Protein AF-A0A9E1H9W0-F1 (afdb_monomer_lite)

pLDDT: mean 96.32, std 2.81, range [78.5, 98.94]

Foldseek 3Di:
DDKFWDDDVQKIKIWDWDPAAAAPDKTKIFIDMDPADLQKWKFFPFKAAPVRHGFWDLPDDCRGPIDNDRIDIDHAFAFHKMDTKMKMWHPVDPPIDIDMCDRRRDIDGHDHPVRYHLLVLLVVLLVVQVVPDDFLLSQLLSQLVQQLVQAAEDPSQTGQDCCRRSTVRYHHLNNSANVSCSNSVVVPWDWWWKDFPNHIFIWTQGPNATFTARSNQLSVVDDDPVDNSVQLRPGHFPVLCCVLTHPMDIPVPHGGDDRCSRPCNVVVVLCVPQVVCVVVVLVCVVVVHQKDKDAADDPDDPSSCSSSVQVSQVVVQPDDNPPWRWHWGDDPRMTIIGTD

Sequence (340 aa):
QTTFSKTSGNVTFKVQYPENITCGMPTTFKLSSEGTTDKVQYALYSLTTEDGTIVYDTSYGSNGKFFSKDSFDFTFYASGTYYIRFAIMDTGVSPYVWFNTGLYGIKLVIDDKGYPTVENVVADLKAQCGKTCTTDFEKAVWFNDWLVENCRYDSSYSYCAPEGALARGSGTCEAYHRAYVMLLNSVGIATDRISGDGHVWTGVQLDGNWYHIDTTWDDAGYEDNSVDLQHLYFGLNDELMNQIHSSVTSSNGISAHSLEDNYFIKTGKIKKWSDQYVSTIREHLNNGENTFDITINDSMIDSYKQIIYYLVAYQLSNTDWGGEKLTVTYSENILHCVVE

Secondary structure (DSSP, 8-state):
-EEEEEEETTEEEEEEE-SS--TTSEEEEEEEEES--S-EEEEEEEEEETT--EEE-TTSTTTT--B--SEEEEE--S-EEEEEEEEEEE-SSSSPEEEE--TTSEEEEE--TTS--HHHHHHHHHHHHTTT--SHHHHHHHHHHHHHHH-EE-TTS-B-SHHIIIIISEE-HHHHHHHHHHHHHHTT--EEEEEETTEEEEEEEETTEEEEE-HHHH--SS--SSS-GGGTTEEE-HHHHHHHSSS-EESS-------TT-HHHHTSTTHHHHGGGHHHHHHHHHTT-SEEEEE----S-HHHHHHHHHHHHHHHHTS--SS--EEEEEETTEEEEEE-

Structure (mmCIF, N/CA/C/O backbone):
data_AF-A0A9E1H9W0-F1
#
_entry.id   AF-A0A9E1H9W0-F1
#
loop_
_atom_site.group_PDB
_atom_site.id
_atom_site.type_symbol
_atom_site.label_atom_id
_atom_site.label_alt_id
_atom_site.label_comp_id
_atom_site.label_asym_id
_atom_site.label_entity_id
_atom_site.label_seq_id
_atom_site.pdbx_PDB_ins_code
_atom_site.Cartn_x
_atom_site.Cartn_y
_atom_site.Cartn_z
_atom_site.occupancy
_atom_site.B_iso_or_equiv
_atom_site.auth_seq_id
_atom_site.auth_comp_id
_atom_site.auth_asym_id
_atom_site.auth_at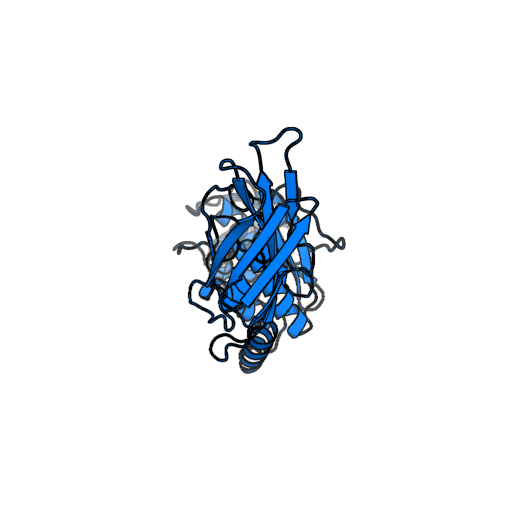om_id
_atom_site.pdbx_PDB_model_num
ATOM 1 N N . GLN A 1 1 ? 18.552 -11.769 -30.346 1.00 78.50 1 GLN A N 1
ATOM 2 C CA . GLN A 1 1 ? 18.957 -10.505 -29.677 1.00 78.50 1 GLN A CA 1
ATOM 3 C C . GLN A 1 1 ? 18.305 -9.376 -30.440 1.00 78.50 1 GLN A C 1
ATOM 5 O O . GLN A 1 1 ? 18.398 -9.364 -31.662 1.00 78.50 1 GLN A O 1
ATOM 10 N N . THR A 1 2 ? 17.673 -8.449 -29.734 1.00 87.31 2 THR A N 1
ATOM 11 C CA . THR A 1 2 ? 16.970 -7.307 -30.321 1.00 87.31 2 THR A CA 1
ATOM 12 C C . THR A 1 2 ? 17.841 -6.064 -30.203 1.00 87.31 2 THR A C 1
ATOM 14 O O . THR A 1 2 ? 18.576 -5.901 -29.230 1.00 87.31 2 THR A O 1
ATOM 17 N N . THR A 1 3 ? 17.806 -5.191 -31.211 1.00 91.44 3 THR A N 1
ATOM 18 C CA . THR A 1 3 ? 18.529 -3.912 -31.194 1.00 91.44 3 THR A CA 1
ATOM 19 C C . THR A 1 3 ? 17.568 -2.781 -31.513 1.00 91.44 3 THR A C 1
ATOM 21 O O . THR A 1 3 ? 17.011 -2.721 -32.605 1.00 91.44 3 THR A O 1
ATOM 24 N N . PHE A 1 4 ? 17.412 -1.861 -30.568 1.00 96.62 4 PHE A N 1
ATOM 25 C CA . PHE A 1 4 ? 16.836 -0.550 -30.824 1.00 96.62 4 PHE A CA 1
ATOM 26 C C . PHE A 1 4 ? 17.931 0.402 -31.308 1.00 96.62 4 PHE A C 1
ATOM 28 O O . PHE A 1 4 ? 19.052 0.362 -30.796 1.00 96.62 4 PHE A O 1
ATOM 35 N N . SER A 1 5 ? 17.610 1.288 -32.251 1.00 96.62 5 SER A N 1
ATOM 36 C CA . SER A 1 5 ? 18.512 2.358 -32.669 1.00 96.62 5 SER A CA 1
ATOM 37 C C . SER A 1 5 ? 17.753 3.649 -32.945 1.00 96.62 5 SER A C 1
ATOM 39 O O . SER A 1 5 ? 16.661 3.630 -33.511 1.00 96.62 5 SER A O 1
ATOM 41 N N . LYS A 1 6 ? 18.345 4.777 -32.549 1.00 96.56 6 LYS A N 1
ATOM 42 C CA . LYS A 1 6 ? 17.839 6.116 -32.846 1.00 96.56 6 LYS A CA 1
ATOM 43 C C . LYS A 1 6 ? 18.988 7.061 -33.153 1.00 96.56 6 LYS A C 1
ATOM 45 O O . LYS A 1 6 ? 19.957 7.122 -32.399 1.00 96.56 6 LYS A O 1
ATOM 50 N N . THR A 1 7 ? 18.830 7.838 -34.215 1.00 96.06 7 THR A N 1
ATOM 51 C CA . THR A 1 7 ? 19.809 8.836 -34.650 1.00 96.06 7 THR A CA 1
ATOM 52 C C . THR A 1 7 ? 19.270 10.244 -34.420 1.00 96.06 7 THR A C 1
ATOM 54 O O . THR A 1 7 ? 18.106 10.524 -34.709 1.00 96.06 7 THR A O 1
ATOM 57 N N . SER A 1 8 ? 20.115 11.128 -33.893 1.00 94.50 8 SER A N 1
ATOM 58 C CA . SER A 1 8 ? 19.861 12.564 -33.759 1.00 94.50 8 SER A CA 1
ATOM 59 C C . SER A 1 8 ? 21.106 13.324 -34.212 1.00 94.50 8 SER A C 1
ATOM 61 O O . SER A 1 8 ? 22.176 13.198 -33.611 1.00 94.50 8 SER A O 1
ATOM 63 N N . GLY A 1 9 ? 20.993 14.078 -35.308 1.00 92.44 9 GLY A N 1
ATOM 64 C CA . GLY A 1 9 ? 22.162 14.652 -35.977 1.00 92.44 9 GLY A CA 1
ATOM 65 C C . GLY A 1 9 ? 23.139 13.556 -36.416 1.00 92.44 9 GLY A C 1
ATOM 66 O O . GLY A 1 9 ? 22.740 12.608 -37.087 1.00 92.44 9 GLY A O 1
ATOM 67 N N . ASN A 1 10 ? 24.403 13.672 -36.001 1.00 93.25 10 ASN A N 1
ATOM 68 C CA . ASN A 1 10 ? 25.458 12.701 -36.321 1.00 93.25 10 ASN A CA 1
ATOM 69 C C . ASN A 1 10 ? 25.606 11.587 -35.271 1.00 93.25 10 ASN A C 1
ATOM 71 O O . ASN A 1 10 ? 26.435 10.697 -35.451 1.00 93.25 10 ASN A O 1
ATOM 75 N N . VAL A 1 11 ? 24.836 11.636 -34.178 1.00 96.69 11 VAL A N 1
ATOM 76 C CA . VAL A 1 11 ? 24.918 10.656 -33.092 1.00 96.69 11 VAL A CA 1
ATOM 77 C C . VAL A 1 11 ? 23.858 9.583 -33.279 1.00 96.69 11 VAL A C 1
ATOM 79 O O . VAL A 1 11 ? 22.669 9.887 -33.378 1.00 96.69 11 VAL A O 1
ATOM 82 N N . THR A 1 12 ? 24.277 8.321 -33.264 1.00 97.75 12 THR A N 1
ATOM 83 C CA . THR A 1 12 ? 23.378 7.162 -33.250 1.00 97.75 12 THR A CA 1
ATOM 84 C C . THR A 1 12 ? 23.497 6.445 -31.915 1.00 97.75 12 THR A C 1
ATOM 86 O O . THR A 1 12 ? 24.575 5.983 -31.564 1.00 97.75 12 THR A O 1
ATOM 89 N N . PHE A 1 13 ? 22.392 6.331 -31.181 1.00 97.75 13 PHE A N 1
ATOM 90 C CA . PHE A 1 13 ? 22.302 5.588 -29.925 1.00 97.75 13 PHE A CA 1
ATOM 91 C C . PHE A 1 13 ? 21.662 4.223 -30.170 1.00 97.75 13 PHE A C 1
ATOM 93 O O . PHE A 1 13 ? 20.657 4.125 -30.882 1.00 97.75 13 PHE A O 1
ATOM 100 N N . LYS A 1 14 ? 22.248 3.170 -29.599 1.00 98.00 14 LYS A N 1
ATOM 101 C CA . LYS A 1 14 ? 21.810 1.782 -29.729 1.00 98.00 14 LYS A CA 1
ATOM 102 C C . LYS A 1 14 ? 21.612 1.164 -28.349 1.00 98.00 14 LYS A C 1
ATOM 104 O O . LYS A 1 14 ? 22.420 1.360 -27.445 1.00 98.00 14 LYS A O 1
ATOM 109 N N . VAL A 1 15 ? 20.537 0.392 -28.219 1.00 98.31 15 VAL A N 1
ATOM 110 C CA . VAL A 1 15 ? 20.253 -0.420 -27.032 1.00 98.31 15 VAL A CA 1
ATOM 111 C C . VAL A 1 15 ? 20.027 -1.854 -27.489 1.00 98.31 15 VAL A C 1
ATOM 113 O O . VAL A 1 15 ? 19.099 -2.118 -28.256 1.00 98.31 15 VAL A O 1
ATOM 116 N N . GLN A 1 16 ? 20.884 -2.770 -27.048 1.00 98.12 16 GLN A N 1
ATOM 117 C CA . GLN A 1 16 ? 20.786 -4.198 -27.345 1.00 98.12 16 GLN A CA 1
ATOM 118 C C . GLN A 1 16 ? 20.292 -4.959 -26.121 1.00 98.12 16 GLN A C 1
ATOM 120 O O . GLN A 1 16 ? 20.769 -4.726 -25.013 1.00 98.12 16 GLN A O 1
ATOM 125 N N . TYR A 1 17 ? 19.361 -5.884 -26.322 1.00 97.44 17 TYR A N 1
ATOM 126 C CA . TYR A 1 17 ? 18.764 -6.678 -25.249 1.00 97.44 17 TYR A CA 1
ATOM 127 C C . TYR A 1 17 ? 18.346 -8.072 -25.756 1.00 97.44 17 TYR A C 1
ATOM 129 O O . TYR A 1 17 ? 18.280 -8.303 -26.974 1.00 97.44 17 TYR A O 1
ATOM 137 N N . PRO A 1 18 ? 18.130 -9.051 -24.859 1.00 95.00 18 PRO A N 1
ATOM 138 C CA . PRO A 1 18 ? 17.597 -10.361 -25.225 1.00 95.00 18 PRO A CA 1
ATOM 139 C C . PRO A 1 18 ? 16.254 -10.246 -25.952 1.00 95.00 18 PRO A C 1
ATOM 141 O O . PRO A 1 18 ? 15.467 -9.349 -25.682 1.00 95.00 18 PRO A O 1
ATOM 144 N N . GLU A 1 19 ? 16.003 -11.154 -26.893 1.00 90.81 19 GLU A N 1
ATOM 145 C CA . GLU A 1 19 ? 14.718 -11.199 -27.608 1.00 90.81 19 GLU A CA 1
ATOM 146 C C . GLU A 1 19 ? 13.599 -11.733 -26.711 1.00 90.81 19 GLU A C 1
ATOM 148 O O . GLU A 1 19 ? 12.507 -11.180 -26.698 1.00 90.81 19 GLU A O 1
ATOM 153 N N . ASN A 1 20 ? 13.923 -12.747 -25.905 1.00 92.19 20 ASN A N 1
ATOM 154 C CA . ASN A 1 20 ? 13.055 -13.282 -24.869 1.00 92.19 20 ASN A CA 1
ATOM 155 C C . ASN A 1 20 ? 13.610 -12.849 -23.513 1.00 92.19 20 ASN A C 1
ATOM 157 O O . ASN A 1 20 ? 14.768 -13.142 -23.200 1.00 92.19 20 ASN A O 1
ATOM 161 N N . ILE A 1 21 ? 12.795 -12.144 -22.736 1.00 95.94 21 ILE A N 1
ATOM 162 C CA . ILE A 1 21 ? 13.093 -11.781 -21.352 1.00 95.94 21 ILE A CA 1
ATOM 163 C C . ILE A 1 21 ? 12.463 -12.841 -20.450 1.00 95.94 21 ILE A C 1
ATOM 165 O O . ILE A 1 21 ? 11.298 -13.183 -20.631 1.00 95.94 21 ILE A O 1
ATOM 169 N N . THR A 1 22 ? 13.239 -13.355 -19.500 1.00 95.75 22 THR A N 1
ATOM 170 C CA . THR A 1 22 ? 12.776 -14.313 -18.490 1.00 95.75 22 THR A CA 1
ATOM 171 C C . THR A 1 22 ? 12.611 -13.579 -17.170 1.00 95.75 22 THR A C 1
ATOM 173 O O . THR A 1 22 ? 13.548 -12.923 -16.704 1.00 95.75 22 THR A O 1
ATOM 176 N N . CYS A 1 23 ? 11.426 -13.669 -16.578 1.00 97.88 23 CYS A N 1
ATOM 177 C CA . CYS A 1 23 ? 11.150 -13.054 -15.289 1.00 97.88 23 CYS A CA 1
ATOM 178 C C . CYS A 1 23 ? 11.935 -13.756 -14.166 1.00 97.88 23 CYS A C 1
ATOM 180 O O . CYS A 1 23 ? 12.364 -14.902 -14.295 1.00 97.88 23 CYS A O 1
ATOM 182 N N . GLY A 1 24 ? 12.215 -13.034 -13.080 1.00 96.88 24 GLY A N 1
ATOM 183 C CA . GLY A 1 24 ? 13.062 -13.519 -11.982 1.00 96.88 24 GLY A CA 1
ATOM 184 C C . GLY A 1 24 ? 14.561 -13.606 -12.308 1.00 96.88 24 GLY A C 1
ATOM 185 O O . GLY A 1 24 ? 15.361 -13.907 -11.423 1.00 96.88 24 GLY A O 1
ATOM 186 N N . MET A 1 25 ? 14.974 -13.297 -13.544 1.00 96.44 25 MET A N 1
ATOM 187 C CA . MET A 1 25 ? 16.377 -13.240 -13.959 1.00 96.44 25 MET A CA 1
ATOM 188 C C . MET A 1 25 ? 16.792 -11.835 -14.432 1.00 96.44 25 MET A C 1
ATOM 190 O O . MET A 1 25 ? 16.009 -11.152 -15.100 1.00 96.44 25 MET A O 1
ATOM 194 N N . PRO A 1 26 ? 18.035 -11.393 -14.148 1.00 97.31 26 PRO A N 1
ATOM 195 C CA . PRO A 1 26 ? 18.532 -10.119 -14.655 1.00 97.31 26 PRO A CA 1
ATOM 196 C C . PRO A 1 26 ? 18.530 -10.059 -16.186 1.00 97.31 26 PRO A C 1
ATOM 198 O O . PRO A 1 26 ? 19.089 -10.923 -16.864 1.00 97.31 26 PRO A O 1
ATOM 201 N N . THR A 1 27 ? 17.950 -8.992 -16.728 1.00 97.81 27 THR A N 1
ATOM 202 C CA . THR A 1 27 ? 18.033 -8.619 -18.140 1.00 97.81 27 THR A CA 1
ATOM 203 C C . THR A 1 27 ? 19.047 -7.498 -18.306 1.00 97.81 27 THR A C 1
ATOM 205 O O . THR A 1 27 ? 18.835 -6.387 -17.822 1.00 97.81 27 THR A O 1
ATOM 208 N N . THR A 1 28 ? 20.134 -7.774 -19.024 1.00 97.88 28 THR A N 1
ATOM 209 C CA . THR A 1 28 ? 21.149 -6.769 -19.362 1.00 97.88 28 THR A CA 1
ATOM 210 C C . THR A 1 28 ? 20.787 -6.048 -20.658 1.00 97.88 28 THR A C 1
ATOM 212 O O . THR A 1 28 ? 20.731 -6.653 -21.732 1.00 97.88 28 THR A O 1
ATOM 215 N N . PHE A 1 29 ? 20.631 -4.731 -20.570 1.00 98.25 29 PHE A N 1
ATOM 216 C CA . PHE A 1 29 ? 20.538 -3.808 -21.694 1.00 98.25 29 PHE A CA 1
ATOM 217 C C . PHE A 1 29 ? 21.928 -3.245 -21.977 1.00 98.25 29 PHE A C 1
ATOM 219 O O . PHE A 1 29 ? 22.470 -2.515 -21.153 1.00 98.25 29 PHE A O 1
ATOM 226 N N . LYS A 1 30 ? 22.516 -3.571 -23.129 1.00 98.31 30 LYS A N 1
ATOM 227 C CA . LYS A 1 30 ? 23.799 -3.000 -23.563 1.00 98.31 30 LYS A CA 1
ATOM 228 C C . LYS A 1 30 ? 23.560 -1.693 -24.304 1.00 98.31 30 LYS A C 1
ATOM 230 O O . LYS A 1 30 ? 22.762 -1.650 -25.239 1.00 98.31 30 LYS A O 1
ATOM 235 N N . LEU A 1 31 ? 24.258 -0.651 -23.889 1.00 98.31 31 LEU A N 1
ATOM 236 C CA . LEU A 1 31 ? 24.124 0.723 -24.347 1.00 98.31 31 LEU A CA 1
ATOM 237 C C . LEU A 1 31 ? 25.373 1.087 -25.143 1.00 98.31 31 LEU A C 1
ATOM 239 O O . LEU A 1 31 ? 26.491 0.932 -24.660 1.00 98.31 31 LEU A O 1
ATOM 243 N N . SER A 1 32 ? 25.199 1.561 -26.370 1.00 97.44 32 SER A N 1
ATOM 244 C CA . SER A 1 32 ? 26.327 1.979 -27.199 1.00 97.44 32 SER A CA 1
ATOM 245 C C . SER A 1 32 ? 25.957 3.128 -28.116 1.00 97.44 32 SER A C 1
ATOM 247 O O . SER A 1 32 ? 24.787 3.342 -28.440 1.00 97.44 32 SER A O 1
ATOM 249 N N . SER A 1 33 ? 26.963 3.879 -28.549 1.00 96.81 33 SER A N 1
ATOM 250 C CA . SER A 1 33 ? 26.777 5.019 -29.433 1.00 96.81 33 SER A CA 1
ATOM 251 C C . SER A 1 33 ? 27.827 5.097 -30.528 1.00 96.81 33 SER A C 1
ATOM 253 O O . SER A 1 33 ? 28.960 4.648 -30.380 1.00 96.81 33 SER A O 1
ATOM 255 N N . GLU A 1 34 ? 27.425 5.692 -31.645 1.00 97.50 34 GLU A N 1
ATOM 256 C CA . GLU A 1 34 ? 28.281 6.049 -32.771 1.00 97.50 34 GLU A CA 1
ATOM 257 C C . GLU A 1 34 ? 28.209 7.562 -32.976 1.00 97.50 34 GLU A C 1
ATOM 259 O O . GLU A 1 34 ? 27.155 8.169 -32.774 1.00 97.50 34 GLU A O 1
ATOM 264 N N . GLY A 1 35 ? 29.325 8.172 -33.380 1.00 95.88 35 GLY A N 1
ATOM 265 C CA . GLY A 1 35 ? 29.407 9.622 -33.579 1.00 95.88 35 GLY A CA 1
ATOM 266 C C . GLY A 1 35 ? 29.532 10.441 -32.288 1.00 95.88 35 GLY A C 1
ATOM 267 O O . GLY A 1 35 ? 29.342 11.653 -32.341 1.00 95.88 35 GLY A O 1
ATOM 268 N N . THR A 1 36 ? 29.851 9.804 -31.154 1.00 96.44 36 THR A N 1
ATOM 269 C CA . THR A 1 36 ? 30.115 10.455 -29.856 1.00 96.44 36 THR A CA 1
ATOM 270 C C . THR A 1 36 ? 31.602 10.476 -29.506 1.00 96.44 36 THR A C 1
ATOM 272 O O . THR A 1 36 ? 32.392 9.707 -30.056 1.00 96.44 36 THR A O 1
ATOM 275 N N . THR A 1 37 ? 31.977 11.325 -28.551 1.00 95.94 37 THR A N 1
ATOM 276 C CA . THR A 1 37 ? 33.290 11.300 -27.890 1.00 95.94 37 THR A CA 1
ATOM 277 C C . THR A 1 37 ? 33.397 10.167 -26.857 1.00 95.94 37 THR A C 1
ATOM 279 O O . THR A 1 37 ? 32.456 9.400 -26.645 1.00 95.94 37 THR A O 1
ATOM 282 N N . ASP A 1 38 ? 34.550 10.074 -26.190 1.00 93.62 38 ASP A N 1
ATOM 283 C CA . ASP A 1 38 ? 34.798 9.183 -25.052 1.00 93.62 38 ASP A CA 1
ATOM 284 C C . ASP A 1 38 ? 34.120 9.646 -23.747 1.00 93.62 38 ASP A C 1
ATOM 286 O O . ASP A 1 38 ? 34.082 8.898 -22.772 1.00 93.62 38 ASP A O 1
ATOM 290 N N . LYS A 1 39 ? 33.532 10.850 -23.723 1.00 95.62 39 LYS A N 1
ATOM 291 C CA . LYS A 1 39 ? 32.830 11.426 -22.562 1.00 95.62 39 LYS A CA 1
ATOM 292 C C . LYS A 1 39 ? 31.314 11.216 -22.610 1.00 95.62 39 LYS A C 1
ATOM 294 O O . LYS A 1 39 ? 30.541 12.093 -22.200 1.00 95.62 39 LYS A O 1
ATOM 299 N N . VAL A 1 40 ? 30.896 10.065 -23.132 1.00 97.12 40 VAL A N 1
ATOM 300 C CA . VAL A 1 40 ? 29.491 9.658 -23.201 1.00 97.12 40 VAL A CA 1
ATOM 301 C C . VAL A 1 40 ? 29.003 9.115 -21.857 1.00 97.12 40 VAL A C 1
ATOM 303 O O . VAL A 1 40 ? 29.720 8.417 -21.138 1.00 97.12 40 VAL A O 1
ATOM 306 N N . GLN A 1 41 ? 27.763 9.443 -21.516 1.00 97.62 41 GLN A N 1
ATOM 307 C CA . GLN A 1 41 ? 27.054 8.926 -20.354 1.00 97.62 41 GLN A CA 1
ATOM 308 C C . GLN A 1 41 ? 25.636 8.514 -20.744 1.00 97.62 41 GLN A C 1
ATOM 310 O O . GLN A 1 41 ? 25.043 9.070 -21.673 1.00 97.62 41 GLN A O 1
ATOM 315 N N . TYR A 1 42 ? 25.073 7.575 -19.992 1.00 98.00 42 TYR A N 1
ATOM 316 C CA . TYR A 1 42 ? 23.729 7.051 -20.188 1.00 98.00 42 TYR A CA 1
ATOM 317 C C . TYR A 1 42 ? 22.891 7.193 -18.924 1.00 98.00 42 TYR A C 1
ATOM 319 O O . TYR A 1 42 ? 23.439 7.316 -17.838 1.00 98.00 42 TYR A O 1
ATOM 327 N N . ALA A 1 43 ? 21.570 7.141 -19.045 1.00 97.75 43 ALA A N 1
ATOM 328 C CA . ALA A 1 43 ? 20.659 7.079 -17.906 1.00 97.75 43 ALA A CA 1
ATOM 329 C C . ALA A 1 43 ? 19.462 6.179 -18.226 1.00 97.75 43 ALA A C 1
ATOM 331 O O . ALA A 1 43 ? 19.007 6.148 -19.377 1.00 97.75 43 ALA A O 1
ATOM 332 N N . LEU A 1 44 ? 18.913 5.505 -17.210 1.00 97.69 44 LEU A N 1
ATOM 333 C CA . LEU A 1 44 ? 17.531 5.036 -17.271 1.00 97.69 44 LEU A CA 1
ATOM 334 C C . LEU A 1 44 ? 16.641 6.278 -17.169 1.00 97.69 44 LEU A C 1
ATOM 336 O O . LEU A 1 44 ? 16.645 6.979 -16.164 1.00 97.69 44 LEU A O 1
ATOM 340 N N . TYR A 1 45 ? 15.917 6.575 -18.240 1.00 97.00 45 TYR A N 1
ATOM 341 C CA . TYR A 1 45 ? 15.072 7.759 -18.333 1.00 97.00 45 TYR A CA 1
ATOM 342 C C . TYR A 1 45 ? 13.664 7.511 -17.790 1.00 97.00 45 TYR A C 1
ATOM 344 O O . TYR A 1 45 ? 13.085 8.401 -17.180 1.00 97.00 45 TYR A O 1
ATOM 352 N N . SER A 1 46 ? 13.105 6.324 -18.033 1.00 97.06 46 SER A N 1
ATOM 353 C CA . SER A 1 46 ? 11.879 5.851 -17.384 1.00 97.06 46 SER A CA 1
ATOM 354 C C . SER A 1 46 ? 11.679 4.359 -17.640 1.00 97.06 46 SER A C 1
ATOM 356 O O . SER A 1 46 ? 12.132 3.837 -18.663 1.00 97.06 46 SER A O 1
ATOM 358 N N . LEU A 1 47 ? 10.921 3.699 -16.770 1.00 97.50 47 LEU A N 1
ATOM 359 C CA . LEU A 1 47 ? 10.392 2.358 -16.998 1.00 97.50 47 LEU A CA 1
ATOM 360 C C . LEU A 1 47 ? 8.923 2.322 -16.575 1.00 97.50 47 LEU A C 1
ATOM 362 O O . LEU A 1 47 ? 8.616 2.546 -15.403 1.00 97.50 47 LEU A O 1
ATOM 366 N N . THR A 1 48 ? 8.030 2.051 -17.524 1.00 97.38 48 THR A N 1
ATOM 367 C CA . THR A 1 48 ? 6.582 2.037 -17.283 1.00 97.38 48 THR A CA 1
ATOM 368 C C . THR A 1 48 ? 5.921 0.796 -17.864 1.00 97.38 48 THR A C 1
ATOM 370 O O . THR A 1 48 ? 6.455 0.167 -18.778 1.00 97.38 48 THR A O 1
ATOM 373 N N . THR A 1 49 ? 4.737 0.466 -17.369 1.00 96.00 49 THR A N 1
ATOM 374 C CA . THR A 1 49 ? 3.779 -0.437 -18.024 1.00 96.00 49 THR A CA 1
ATOM 375 C C . THR A 1 49 ? 3.071 0.266 -19.192 1.00 96.00 49 THR A C 1
ATOM 377 O O . THR A 1 49 ? 3.315 1.446 -19.474 1.00 96.00 49 THR A O 1
ATOM 380 N N . GLU A 1 50 ? 2.214 -0.464 -19.912 1.00 93.88 50 GLU A N 1
ATOM 381 C CA . GLU A 1 50 ? 1.474 0.042 -21.081 1.00 93.88 50 GLU A CA 1
ATOM 382 C C . GLU A 1 50 ? 0.483 1.170 -20.763 1.00 93.88 50 GLU A C 1
ATOM 384 O O . GLU A 1 50 ? 0.335 2.092 -21.562 1.00 93.88 50 GLU A O 1
ATOM 389 N N . ASP A 1 51 ? -0.125 1.149 -19.578 1.00 92.56 51 ASP A N 1
ATOM 390 C CA . ASP A 1 51 ? -1.001 2.207 -19.057 1.00 92.56 51 ASP A CA 1
ATOM 391 C C . ASP A 1 51 ? -0.232 3.437 -18.529 1.00 92.56 51 ASP A C 1
ATOM 393 O O . ASP A 1 51 ? -0.836 4.423 -18.110 1.00 92.56 51 ASP A O 1
ATOM 397 N N . GLY A 1 52 ? 1.105 3.401 -18.560 1.00 93.88 52 GLY A N 1
ATOM 398 C CA . GLY A 1 52 ? 1.967 4.474 -18.073 1.00 93.88 52 GLY A CA 1
ATOM 399 C C . GLY A 1 52 ? 2.282 4.414 -16.577 1.00 93.88 52 GLY A C 1
ATOM 400 O O . GLY A 1 52 ? 2.955 5.322 -16.086 1.00 93.88 52 GLY A O 1
ATOM 401 N N . THR A 1 53 ? 1.864 3.370 -15.852 1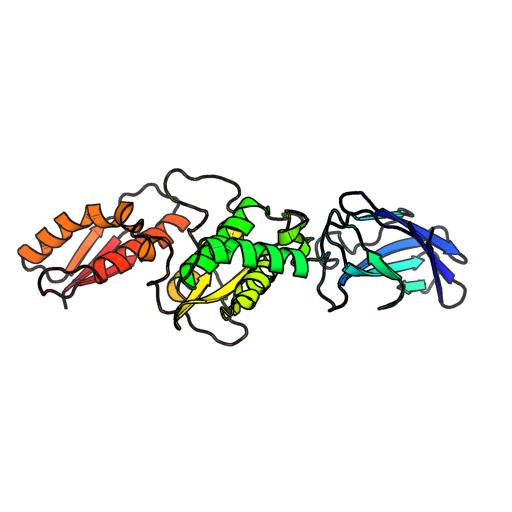.00 95.56 53 THR A N 1
ATOM 402 C CA . THR A 1 53 ? 2.251 3.198 -14.445 1.00 95.56 53 THR A CA 1
ATOM 403 C C . THR A 1 53 ? 3.773 3.039 -14.324 1.00 95.56 53 THR A C 1
ATOM 405 O O . THR A 1 53 ? 4.404 2.267 -15.047 1.00 95.56 53 THR A O 1
ATOM 408 N N . ILE A 1 54 ? 4.385 3.808 -13.419 1.00 96.75 54 ILE A N 1
ATOM 409 C CA . ILE A 1 54 ? 5.835 3.808 -13.185 1.00 96.75 54 ILE A CA 1
ATOM 410 C C . ILE A 1 54 ? 6.222 2.527 -12.447 1.00 96.75 54 ILE A C 1
ATOM 412 O O . ILE A 1 54 ? 5.788 2.302 -11.322 1.00 96.75 54 ILE A O 1
ATOM 416 N N . VAL A 1 55 ? 7.070 1.709 -13.071 1.00 97.31 55 VAL A N 1
ATOM 417 C CA . VAL A 1 55 ? 7.602 0.471 -12.473 1.00 97.31 55 VAL A CA 1
ATOM 418 C C . VAL A 1 55 ? 8.810 0.765 -11.596 1.00 97.31 55 VAL A C 1
ATOM 420 O O . VAL A 1 55 ? 8.928 0.211 -10.507 1.00 97.31 55 VAL A O 1
ATOM 423 N N . TYR A 1 56 ? 9.690 1.649 -12.070 1.00 96.69 56 TYR A N 1
ATOM 424 C CA . TYR A 1 56 ? 10.911 2.056 -11.382 1.00 96.69 56 TYR A CA 1
ATOM 425 C C . TYR A 1 56 ? 11.012 3.582 -11.373 1.00 96.69 56 TYR A C 1
ATOM 427 O O . TYR A 1 56 ? 11.093 4.199 -12.441 1.00 96.69 56 TYR A O 1
ATOM 435 N N . ASP A 1 57 ? 10.984 4.193 -10.190 1.00 96.00 57 ASP A N 1
ATOM 436 C CA . ASP A 1 57 ? 11.011 5.644 -10.034 1.00 96.00 57 ASP A CA 1
ATOM 437 C C . ASP A 1 57 ? 12.417 6.200 -10.282 1.00 96.00 57 ASP A C 1
ATOM 439 O O . ASP A 1 57 ? 13.315 6.135 -9.443 1.00 96.00 57 ASP A O 1
ATOM 443 N N . THR A 1 58 ? 12.606 6.783 -11.463 1.00 95.69 58 THR A N 1
ATOM 444 C CA . THR A 1 58 ? 13.860 7.415 -11.882 1.00 95.69 58 THR A CA 1
ATOM 445 C C . THR A 1 58 ? 14.080 8.803 -11.280 1.00 95.69 58 THR A C 1
ATOM 447 O O . THR A 1 58 ? 15.170 9.355 -11.424 1.00 95.69 58 THR A O 1
ATOM 450 N N . SER A 1 59 ? 13.074 9.399 -10.634 1.00 93.44 59 SER A N 1
ATOM 451 C CA . SER A 1 59 ? 13.197 10.710 -9.988 1.00 93.44 59 SER A CA 1
ATOM 452 C C . SER A 1 59 ? 13.869 10.635 -8.615 1.00 93.44 59 SER A C 1
ATOM 454 O O . SER A 1 59 ? 14.449 11.625 -8.163 1.00 93.44 59 SER A O 1
ATOM 456 N N . TYR A 1 60 ? 13.852 9.459 -7.981 1.00 91.12 60 TYR A N 1
ATOM 457 C CA . TYR A 1 60 ? 14.383 9.267 -6.639 1.00 91.12 60 TYR A CA 1
ATOM 458 C C . TYR A 1 60 ? 15.878 8.906 -6.623 1.00 91.12 60 TYR A C 1
ATOM 460 O O . TYR A 1 60 ? 16.378 8.111 -7.423 1.00 91.12 60 TYR A O 1
ATOM 468 N N . GLY A 1 61 ? 16.616 9.478 -5.666 1.00 89.69 61 GLY A N 1
ATOM 469 C CA . GLY A 1 61 ? 17.987 9.076 -5.344 1.00 89.69 61 GLY A CA 1
ATOM 470 C C . GLY A 1 61 ? 18.948 9.071 -6.543 1.00 89.69 61 GLY A C 1
ATOM 471 O O . GLY A 1 61 ? 19.269 10.116 -7.115 1.00 89.69 61 GLY A O 1
ATOM 472 N N . SER A 1 62 ? 19.491 7.897 -6.879 1.00 91.75 62 SER A N 1
ATOM 473 C CA . SER A 1 62 ? 20.397 7.693 -8.022 1.00 91.75 62 SER A CA 1
ATOM 474 C C . SER A 1 62 ? 19.742 7.032 -9.235 1.00 91.75 62 SER A C 1
ATOM 476 O O . SER A 1 62 ? 20.430 6.802 -10.226 1.00 91.75 62 SER A O 1
ATOM 478 N N . ASN A 1 63 ? 18.442 6.749 -9.182 1.00 93.19 63 ASN A N 1
ATOM 479 C CA . ASN A 1 63 ? 17.757 5.867 -10.126 1.00 93.19 63 ASN A CA 1
ATOM 480 C C . ASN A 1 63 ? 17.769 6.373 -11.574 1.00 93.19 63 ASN A C 1
ATOM 482 O O . ASN A 1 63 ? 17.962 5.586 -12.497 1.00 93.19 63 ASN A O 1
ATOM 486 N N . GLY A 1 64 ? 17.609 7.683 -11.778 1.00 94.62 64 GLY A N 1
ATOM 487 C CA . GLY A 1 64 ? 17.697 8.329 -13.093 1.00 94.62 64 GLY A CA 1
ATOM 488 C C . GLY A 1 64 ? 19.001 9.088 -13.342 1.00 94.62 64 GLY A C 1
ATOM 489 O O . GLY A 1 64 ? 19.095 9.836 -14.317 1.00 94.62 64 GLY A O 1
ATOM 490 N N . LYS A 1 65 ? 20.006 8.963 -12.461 1.00 96.62 65 LYS A N 1
ATOM 491 C CA . LYS A 1 65 ? 21.285 9.661 -12.647 1.00 96.62 65 LYS A CA 1
ATOM 492 C C . LYS A 1 65 ? 22.059 9.065 -13.815 1.00 96.62 65 LYS A C 1
ATOM 494 O O . LYS A 1 65 ? 22.000 7.869 -14.091 1.00 96.62 65 LYS A O 1
ATOM 499 N N . PHE A 1 66 ? 22.839 9.919 -14.465 1.00 97.00 66 PHE A N 1
ATOM 500 C CA . PHE A 1 66 ? 23.741 9.485 -15.515 1.00 97.00 66 PHE A CA 1
ATOM 501 C C . PHE A 1 66 ? 24.876 8.621 -14.977 1.00 97.00 66 PHE A C 1
ATOM 503 O O . PHE A 1 66 ? 25.460 8.913 -13.934 1.00 97.00 66 PHE A O 1
ATOM 510 N N . PHE A 1 67 ? 25.226 7.599 -15.744 1.00 96.69 67 PHE A N 1
ATOM 511 C CA . PHE A 1 67 ? 26.301 6.661 -15.484 1.00 96.69 67 PHE A CA 1
ATOM 512 C C . PHE A 1 67 ? 27.135 6.428 -16.750 1.00 96.69 67 PHE A C 1
ATOM 514 O O . PHE A 1 67 ? 26.665 6.601 -17.872 1.00 96.69 67 PHE A O 1
ATOM 521 N N . SER A 1 68 ? 28.396 6.028 -16.573 1.00 94.88 68 SER A N 1
ATOM 522 C CA . SER A 1 68 ? 29.327 5.761 -17.686 1.00 94.88 68 SER A CA 1
ATOM 523 C C . SER A 1 68 ? 29.400 4.284 -18.088 1.00 94.88 68 SER A C 1
ATOM 525 O O . SER A 1 68 ? 30.043 3.958 -19.081 1.00 94.88 68 SER A O 1
ATOM 527 N N . LYS A 1 69 ? 28.769 3.381 -17.325 1.00 95.25 69 LYS A N 1
ATOM 528 C CA . LYS A 1 69 ? 28.689 1.953 -17.666 1.00 95.25 69 LYS A CA 1
ATOM 529 C C . LYS A 1 69 ? 27.895 1.788 -18.967 1.00 95.25 69 LYS A C 1
ATOM 531 O O . LYS A 1 69 ? 26.823 2.363 -19.119 1.00 95.25 69 LYS A O 1
ATOM 536 N N . ASP A 1 70 ? 28.392 0.963 -19.879 1.00 95.25 70 ASP A N 1
ATOM 537 C CA . ASP A 1 70 ? 27.768 0.643 -21.172 1.00 95.25 70 ASP A CA 1
ATOM 538 C C . ASP A 1 70 ? 26.627 -0.384 -21.055 1.00 95.25 70 ASP A C 1
ATOM 540 O O . ASP A 1 70 ? 26.256 -1.056 -22.018 1.00 95.25 70 ASP A O 1
ATOM 544 N N . SER A 1 71 ? 26.088 -0.567 -19.853 1.00 97.31 71 SER A N 1
ATOM 545 C CA . SER A 1 71 ? 25.051 -1.549 -19.589 1.00 97.31 71 SER A CA 1
ATOM 546 C C . SER A 1 71 ? 24.216 -1.193 -18.370 1.00 97.31 71 SER A C 1
ATOM 548 O O . SER A 1 71 ? 24.703 -0.604 -17.403 1.00 97.31 71 SER A O 1
ATOM 550 N N . PHE A 1 72 ? 22.951 -1.590 -18.427 1.00 97.56 72 PHE A N 1
ATOM 551 C CA . PHE A 1 72 ? 21.977 -1.463 -17.355 1.00 97.56 72 PHE A CA 1
ATOM 552 C C . PHE A 1 72 ? 21.294 -2.811 -17.140 1.00 97.56 72 PHE A C 1
ATOM 554 O O . PHE A 1 72 ? 20.885 -3.447 -18.109 1.00 97.56 72 PHE A O 1
ATOM 561 N N . ASP A 1 73 ? 21.176 -3.239 -15.888 1.00 97.31 73 ASP A N 1
ATOM 562 C CA . ASP A 1 73 ? 20.577 -4.521 -15.527 1.00 97.31 73 ASP A CA 1
ATOM 563 C C . ASP A 1 73 ? 19.234 -4.276 -14.833 1.00 97.31 73 ASP A C 1
ATOM 565 O O . ASP A 1 73 ? 19.141 -3.432 -13.943 1.00 97.31 73 ASP A O 1
ATOM 569 N N . PHE A 1 74 ? 18.197 -5.013 -15.232 1.00 97.50 74 PHE A N 1
ATOM 570 C CA . PHE A 1 74 ? 16.883 -4.968 -14.587 1.00 97.50 74 PHE A CA 1
ATOM 571 C C . PHE A 1 74 ? 16.235 -6.351 -14.563 1.00 97.50 74 PHE A C 1
ATOM 573 O O . PHE A 1 74 ? 16.296 -7.078 -15.552 1.00 97.50 74 PHE A O 1
ATOM 580 N N . THR A 1 75 ? 15.582 -6.700 -13.457 1.00 97.88 75 THR A N 1
ATOM 581 C CA . THR A 1 75 ? 14.823 -7.951 -13.320 1.00 97.88 75 THR A CA 1
ATOM 582 C C . THR A 1 75 ? 13.333 -7.641 -13.287 1.00 97.88 75 THR A C 1
ATOM 584 O O . THR A 1 75 ? 12.891 -6.850 -12.453 1.00 97.88 75 THR A O 1
ATOM 587 N N . PHE A 1 76 ? 12.567 -8.272 -14.174 1.00 98.00 76 PHE A N 1
ATOM 588 C CA . PHE A 1 76 ? 11.104 -8.200 -14.222 1.00 98.00 76 PHE A CA 1
ATOM 589 C C . PHE A 1 76 ? 10.501 -9.369 -13.431 1.00 98.00 76 PHE A C 1
ATOM 591 O O . PHE A 1 76 ? 11.047 -10.468 -13.504 1.00 98.00 76 PHE A O 1
ATOM 598 N N . TYR A 1 77 ? 9.384 -9.170 -12.725 1.00 97.56 77 TYR A N 1
ATOM 599 C CA . TYR A 1 77 ? 8.677 -10.239 -12.002 1.00 97.56 77 TYR A CA 1
ATOM 600 C C . TYR A 1 77 ? 7.229 -10.440 -12.461 1.00 97.56 77 TYR A C 1
ATOM 602 O O . TYR A 1 77 ? 6.515 -11.236 -11.866 1.00 97.56 77 TYR A O 1
ATOM 610 N N . ALA A 1 78 ? 6.788 -9.791 -13.537 1.00 97.75 78 ALA A N 1
ATOM 611 C CA . ALA A 1 78 ? 5.489 -10.072 -14.137 1.00 97.75 78 ALA A CA 1
ATOM 612 C C . ALA A 1 78 ? 5.569 -10.081 -15.665 1.00 97.75 78 ALA A C 1
ATOM 614 O O . ALA A 1 78 ? 6.344 -9.341 -16.278 1.00 97.75 78 ALA A O 1
ATOM 615 N N . SER A 1 79 ? 4.736 -10.920 -16.277 1.00 98.19 79 SER A N 1
ATOM 616 C CA . SER A 1 79 ? 4.444 -10.827 -17.704 1.00 98.19 79 SER A CA 1
ATOM 617 C C . SER A 1 79 ? 3.681 -9.541 -18.000 1.00 98.19 79 SER A C 1
ATOM 619 O O . SER A 1 79 ? 2.940 -9.023 -17.163 1.00 98.19 79 SER A O 1
ATOM 621 N N . GLY A 1 80 ? 3.818 -9.041 -19.222 1.00 97.44 80 GLY A N 1
ATOM 622 C CA . GLY A 1 80 ? 3.116 -7.848 -19.665 1.00 97.44 80 GLY A CA 1
ATOM 623 C C . GLY A 1 80 ? 3.891 -7.040 -20.691 1.00 97.44 80 GLY A C 1
ATOM 624 O O . GLY A 1 80 ? 4.936 -7.443 -21.209 1.00 97.44 80 GLY A O 1
ATOM 625 N N . THR A 1 81 ? 3.346 -5.865 -20.983 1.00 97.38 81 THR A N 1
ATOM 626 C CA . THR A 1 81 ? 3.961 -4.890 -21.876 1.00 97.38 81 THR A CA 1
ATOM 627 C C . THR A 1 81 ? 4.628 -3.789 -21.060 1.00 97.38 81 THR A C 1
ATOM 629 O O . THR A 1 81 ? 3.966 -3.093 -20.288 1.00 97.38 81 THR A O 1
ATOM 632 N N . TYR A 1 82 ? 5.920 -3.579 -21.304 1.00 97.56 82 TYR A N 1
ATOM 633 C CA . TYR A 1 82 ? 6.714 -2.524 -20.681 1.00 97.56 82 TYR A CA 1
ATOM 634 C C . TYR A 1 82 ? 7.311 -1.585 -21.724 1.00 97.56 82 TYR A C 1
ATOM 636 O O . TYR A 1 82 ? 7.673 -1.989 -22.832 1.00 97.56 82 TYR A O 1
ATOM 644 N N . TYR A 1 83 ? 7.486 -0.329 -21.334 1.00 97.44 83 TYR A N 1
ATOM 645 C CA . TYR A 1 83 ? 8.212 0.679 -22.086 1.00 97.44 83 TYR A CA 1
ATOM 646 C C . TYR A 1 83 ? 9.419 1.132 -21.276 1.00 97.44 83 TYR A C 1
ATOM 648 O O . TYR A 1 83 ? 9.289 1.805 -20.252 1.00 97.44 83 TYR A O 1
ATOM 656 N N . ILE A 1 84 ? 10.609 0.762 -21.747 1.00 97.69 84 ILE A N 1
ATOM 657 C CA . ILE A 1 84 ? 11.871 1.185 -21.143 1.00 97.69 84 ILE A CA 1
ATOM 658 C C . ILE A 1 84 ? 12.493 2.300 -21.976 1.00 97.69 84 ILE A C 1
ATOM 660 O O . ILE A 1 84 ? 12.573 2.238 -23.204 1.00 97.69 84 ILE A O 1
ATOM 664 N N . ARG A 1 85 ? 12.932 3.365 -21.316 1.00 97.19 85 ARG A N 1
ATOM 665 C CA . ARG A 1 85 ? 13.537 4.515 -21.980 1.00 97.19 85 ARG A CA 1
ATOM 666 C C . ARG A 1 85 ? 14.918 4.735 -21.424 1.00 97.19 85 ARG A C 1
ATOM 668 O O . ARG A 1 85 ? 15.091 4.867 -20.221 1.00 97.19 85 ARG A O 1
ATOM 675 N N . PHE A 1 86 ? 15.881 4.834 -22.327 1.00 98.12 86 PHE A N 1
ATOM 676 C CA . PHE A 1 86 ? 17.233 5.250 -22.000 1.00 98.12 86 PHE A CA 1
ATOM 677 C C . PHE A 1 86 ? 17.500 6.608 -22.605 1.00 98.12 86 PHE A C 1
ATOM 679 O O . PHE A 1 86 ? 16.852 7.031 -23.570 1.00 98.12 86 PHE A O 1
ATOM 686 N N . ALA A 1 87 ? 18.491 7.277 -22.056 1.00 97.44 87 ALA A N 1
ATOM 687 C CA . ALA A 1 87 ? 18.949 8.525 -22.600 1.00 97.44 87 ALA A CA 1
ATOM 688 C C . ALA A 1 87 ? 20.471 8.594 -22.611 1.00 97.44 87 ALA A C 1
ATOM 690 O O . ALA A 1 87 ? 21.130 7.877 -21.863 1.00 97.44 87 ALA A O 1
ATOM 691 N N . ILE A 1 88 ? 21.000 9.409 -23.517 1.00 97.94 88 ILE A N 1
ATOM 692 C CA . ILE A 1 88 ? 22.422 9.501 -23.837 1.00 97.94 88 ILE A CA 1
ATOM 693 C C . ILE A 1 88 ? 22.851 10.960 -23.835 1.00 97.94 88 ILE A C 1
ATOM 695 O O . ILE A 1 88 ? 22.205 11.781 -24.487 1.00 97.94 88 ILE A O 1
ATOM 699 N N . MET A 1 89 ? 23.943 11.272 -23.138 1.00 97.44 89 MET A N 1
ATOM 700 C CA . MET A 1 89 ? 24.587 12.585 -23.145 1.00 97.44 89 MET A CA 1
ATOM 701 C C . MET A 1 89 ? 26.047 12.452 -23.571 1.00 97.44 89 MET A C 1
ATOM 703 O O . MET A 1 89 ? 26.779 11.643 -23.012 1.00 97.44 89 MET A O 1
ATOM 707 N N . ASP A 1 90 ? 26.479 13.277 -24.521 1.00 96.81 90 ASP A N 1
ATOM 708 C CA . ASP A 1 90 ? 27.889 13.459 -24.864 1.00 96.81 90 ASP A CA 1
ATOM 709 C C . ASP A 1 90 ? 28.365 14.830 -24.375 1.00 96.81 90 ASP A C 1
ATOM 711 O O . ASP A 1 90 ? 27.942 15.875 -24.881 1.00 96.81 90 ASP A O 1
ATOM 715 N N . THR A 1 91 ? 29.245 14.810 -23.373 1.00 95.62 91 THR A N 1
ATOM 716 C CA . THR A 1 91 ? 29.791 16.016 -22.730 1.00 95.62 91 THR A CA 1
ATOM 717 C C . THR A 1 91 ? 31.133 16.464 -23.317 1.00 95.62 91 THR A C 1
ATOM 719 O O . THR A 1 91 ? 31.691 17.478 -22.893 1.00 95.62 91 THR A O 1
ATOM 722 N N . GLY A 1 92 ? 31.674 15.731 -24.298 1.00 95.00 92 GLY A N 1
ATOM 723 C CA . GLY A 1 92 ? 32.931 16.074 -24.967 1.00 95.00 92 GLY A CA 1
ATOM 724 C C . GLY A 1 92 ? 32.787 17.098 -26.092 1.00 95.00 92 GLY A C 1
ATOM 725 O O . GLY A 1 92 ? 33.796 17.570 -26.614 1.00 95.00 92 GLY A O 1
ATOM 726 N N . VAL A 1 93 ? 31.556 17.471 -26.441 1.00 93.12 93 VAL A N 1
ATOM 727 C CA . VAL A 1 93 ? 31.214 18.467 -27.468 1.00 93.12 93 VAL A CA 1
ATOM 728 C C . VAL A 1 93 ? 30.532 19.692 -26.853 1.00 93.12 93 VAL A C 1
ATOM 730 O O . VAL A 1 93 ? 30.003 19.619 -25.750 1.00 93.12 93 VAL A O 1
ATOM 733 N N . SER A 1 94 ? 30.549 20.839 -27.542 1.00 92.38 94 SER A N 1
ATOM 734 C CA . SER A 1 94 ? 29.869 22.066 -27.099 1.00 92.38 94 SER A CA 1
ATOM 735 C C . SER A 1 94 ? 29.033 22.660 -28.242 1.00 92.38 94 SER A C 1
ATOM 737 O O . SER A 1 94 ? 29.609 22.984 -29.284 1.00 92.38 94 SER A O 1
ATOM 739 N N . PRO A 1 95 ? 27.703 22.815 -28.085 1.00 91.38 95 PRO A N 1
ATOM 740 C CA . PRO A 1 95 ? 26.898 22.396 -26.930 1.00 91.38 95 PRO A CA 1
ATOM 741 C C . PRO A 1 95 ? 26.870 20.866 -26.759 1.00 91.38 95 PRO A C 1
ATOM 743 O O . PRO A 1 95 ? 27.131 20.132 -27.712 1.00 91.38 95 PRO A O 1
ATOM 746 N N . TYR A 1 96 ? 26.541 20.390 -25.551 1.00 93.38 96 TYR A N 1
ATOM 747 C CA . TYR A 1 96 ? 26.355 18.957 -25.295 1.00 93.38 96 TYR A CA 1
ATOM 748 C C . TYR A 1 96 ? 25.283 18.376 -26.216 1.00 93.38 96 TYR A C 1
ATOM 750 O O . TYR A 1 96 ? 24.256 19.012 -26.470 1.00 93.38 96 TYR A O 1
ATOM 758 N N . VAL A 1 97 ? 25.492 17.142 -26.674 1.00 94.31 97 VAL A N 1
ATOM 759 C CA . VAL A 1 97 ? 24.455 16.389 -27.388 1.00 94.31 97 VAL A CA 1
ATOM 760 C C . VAL A 1 97 ? 23.704 15.534 -26.380 1.00 94.31 97 VAL A C 1
ATOM 762 O O . VAL A 1 97 ? 24.316 14.772 -25.638 1.00 94.31 97 VAL A O 1
ATOM 765 N N . TRP A 1 98 ? 22.377 15.650 -26.357 1.00 95.88 98 TRP A N 1
ATOM 766 C CA . TRP A 1 98 ? 21.510 14.866 -25.480 1.00 95.88 98 TRP A CA 1
ATOM 767 C C . TRP A 1 98 ? 20.194 14.510 -26.168 1.00 95.88 98 TRP A C 1
ATOM 769 O O . TRP A 1 98 ? 19.540 15.370 -26.760 1.00 95.88 98 TRP A O 1
ATOM 779 N N . PHE A 1 99 ? 19.788 13.243 -26.067 1.00 96.94 99 PHE A N 1
ATOM 780 C CA . PHE A 1 99 ? 18.449 12.784 -26.440 1.00 96.94 99 PHE A CA 1
ATOM 781 C C . PHE A 1 99 ? 18.104 11.454 -25.752 1.00 96.94 99 PHE A C 1
ATOM 783 O O . PHE A 1 99 ? 18.957 10.798 -25.159 1.00 96.94 99 PHE A O 1
ATOM 790 N N . ASN A 1 100 ? 16.836 11.038 -25.835 1.00 96.81 100 ASN A N 1
ATOM 791 C CA . ASN A 1 100 ? 16.364 9.745 -25.328 1.00 96.81 100 ASN A CA 1
ATOM 792 C C . ASN A 1 100 ? 15.746 8.877 -26.430 1.00 96.81 100 ASN A C 1
ATOM 794 O O . ASN A 1 100 ? 15.427 9.360 -27.524 1.00 96.81 100 ASN A O 1
ATOM 798 N N . THR A 1 101 ? 15.539 7.596 -26.125 1.00 95.88 101 THR A N 1
ATOM 799 C CA . THR A 1 101 ? 14.977 6.591 -27.045 1.00 95.88 101 THR A CA 1
ATOM 800 C C . THR A 1 101 ? 13.562 6.935 -27.540 1.00 95.88 101 THR A C 1
ATOM 802 O O . THR A 1 101 ? 13.168 6.494 -28.614 1.00 95.88 101 THR A O 1
ATOM 805 N N . GLY A 1 102 ? 12.830 7.828 -26.864 1.00 92.81 102 GLY A N 1
ATOM 806 C CA . GLY A 1 102 ? 11.448 8.206 -27.187 1.00 92.81 102 GLY A CA 1
ATOM 807 C C . GLY A 1 102 ? 10.414 7.360 -26.439 1.00 92.81 102 GLY A C 1
ATOM 808 O O . GLY A 1 102 ? 10.737 6.280 -25.957 1.00 92.81 102 GLY A O 1
ATOM 809 N N . LEU A 1 103 ? 9.179 7.869 -26.326 1.00 83.12 103 LEU A N 1
ATOM 810 C CA . LEU A 1 103 ? 8.141 7.307 -25.447 1.00 83.12 103 LEU A CA 1
ATOM 811 C C . LEU A 1 103 ? 7.849 5.820 -25.716 1.00 83.12 103 LEU A C 1
ATOM 813 O O . LEU A 1 103 ? 7.802 5.031 -24.783 1.00 83.12 103 LEU A O 1
ATOM 817 N N . TYR A 1 104 ? 7.749 5.440 -26.991 1.00 84.12 104 TYR A N 1
ATOM 818 C CA . TYR A 1 104 ? 7.457 4.070 -27.432 1.00 84.12 104 TYR A CA 1
ATOM 819 C C . TYR A 1 104 ? 8.639 3.409 -28.152 1.00 84.12 104 TYR A C 1
ATOM 821 O O . TYR A 1 104 ? 8.451 2.490 -28.942 1.00 84.12 104 TYR A O 1
ATOM 82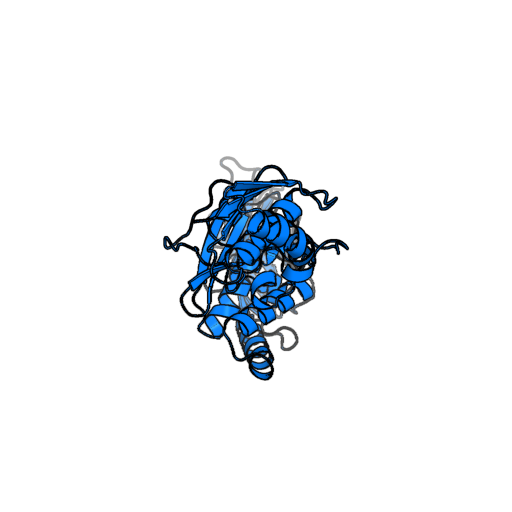9 N N . GLY A 1 105 ? 9.859 3.915 -27.928 1.00 83.50 105 GLY A N 1
ATOM 830 C CA . GLY A 1 105 ? 11.043 3.470 -28.665 1.00 83.50 105 GLY A CA 1
ATOM 831 C C . GLY A 1 105 ? 11.399 2.009 -28.388 1.00 83.50 105 GLY A C 1
ATOM 832 O O . GLY A 1 105 ? 11.633 1.247 -29.321 1.00 83.50 105 GLY A O 1
ATOM 833 N N . ILE A 1 106 ? 11.402 1.605 -27.115 1.00 96.25 106 ILE A N 1
ATOM 834 C CA . ILE A 1 106 ? 11.696 0.228 -26.706 1.00 96.25 106 ILE A CA 1
ATOM 835 C C . ILE A 1 106 ? 10.464 -0.336 -26.002 1.00 96.25 106 ILE A C 1
ATOM 837 O O . ILE A 1 106 ? 10.241 -0.078 -24.819 1.00 96.25 106 ILE A O 1
ATOM 841 N N . LYS A 1 107 ? 9.663 -1.087 -26.762 1.00 96.44 107 LYS A N 1
ATOM 842 C CA . LYS A 1 107 ? 8.545 -1.887 -26.258 1.00 96.44 107 LYS A CA 1
ATOM 843 C C . LYS A 1 107 ? 9.053 -3.290 -25.936 1.00 96.44 107 LYS A C 1
ATOM 845 O O . LYS A 1 107 ? 9.576 -3.964 -26.819 1.00 96.44 107 LYS A O 1
ATOM 850 N N . LEU A 1 108 ? 8.878 -3.721 -24.696 1.00 96.94 108 LEU A N 1
ATOM 851 C CA . LEU A 1 108 ? 9.161 -5.078 -24.244 1.00 96.94 108 LEU A CA 1
ATOM 852 C C . LEU A 1 108 ? 7.826 -5.795 -24.065 1.00 96.94 108 LEU A C 1
ATOM 854 O O . LEU A 1 108 ? 6.956 -5.291 -23.360 1.00 96.94 108 LEU A O 1
ATOM 858 N N . VAL A 1 109 ? 7.660 -6.943 -24.716 1.00 96.75 109 VAL A N 1
ATOM 859 C CA . VAL A 1 109 ? 6.502 -7.823 -24.521 1.00 96.75 109 VAL A CA 1
ATOM 860 C C . VAL A 1 109 ? 7.026 -9.087 -23.862 1.00 96.75 109 VAL A C 1
ATOM 862 O O . VAL A 1 109 ? 7.781 -9.833 -24.483 1.00 96.75 109 VAL A O 1
ATOM 865 N N . ILE A 1 110 ? 6.685 -9.272 -22.591 1.00 97.50 110 ILE A N 1
ATOM 866 C CA . ILE A 1 110 ? 7.133 -10.393 -21.769 1.00 97.50 110 ILE A CA 1
ATOM 867 C C . ILE A 1 110 ? 5.951 -11.346 -21.595 1.00 97.50 110 ILE A C 1
ATOM 869 O O . ILE A 1 110 ? 4.904 -10.940 -21.095 1.00 97.50 110 ILE A O 1
ATOM 873 N N . ASP A 1 111 ? 6.129 -12.595 -22.019 1.00 96.38 111 ASP A N 1
ATOM 874 C CA . ASP A 1 111 ? 5.180 -13.699 -21.832 1.00 96.38 111 ASP A CA 1
ATOM 875 C C . ASP A 1 111 ? 5.927 -14.869 -21.180 1.00 96.38 111 ASP A C 1
ATOM 877 O O . ASP A 1 111 ? 6.497 -15.735 -21.849 1.00 96.38 111 ASP A O 1
ATOM 881 N N . ASP A 1 112 ? 5.997 -14.830 -19.853 1.00 95.94 112 ASP A N 1
ATOM 882 C CA . ASP A 1 112 ? 6.633 -15.836 -19.014 1.00 95.94 112 ASP A CA 1
ATOM 883 C C . ASP A 1 112 ? 5.569 -16.548 -18.173 1.00 95.94 112 ASP A C 1
ATOM 885 O O . ASP A 1 112 ? 5.007 -16.003 -17.225 1.00 95.94 112 ASP A O 1
ATOM 889 N N . LYS A 1 113 ? 5.300 -17.815 -18.499 1.00 91.62 113 LYS A N 1
ATOM 890 C CA . LYS A 1 113 ? 4.266 -18.620 -17.828 1.00 91.62 113 LYS A CA 1
ATOM 891 C C . LYS A 1 113 ? 4.519 -18.831 -16.334 1.00 91.62 113 LYS A C 1
ATOM 893 O O . LYS A 1 113 ? 3.573 -19.162 -15.624 1.00 91.62 113 LYS A O 1
ATOM 898 N N . GLY A 1 114 ? 5.766 -18.697 -15.872 1.00 94.81 114 GLY A N 1
ATOM 899 C CA . GLY A 1 114 ? 6.102 -18.771 -14.449 1.00 94.81 114 GLY A CA 1
ATOM 900 C C . GLY A 1 114 ? 5.760 -17.494 -13.679 1.00 94.81 114 GLY A C 1
ATOM 901 O O . GLY A 1 114 ? 5.656 -17.538 -12.458 1.00 94.81 114 GLY A O 1
ATOM 902 N N . TYR A 1 115 ? 5.557 -16.382 -14.389 1.00 96.88 115 TYR A N 1
ATOM 903 C CA . TYR A 1 115 ? 5.325 -15.055 -13.831 1.00 96.88 115 TYR A CA 1
ATOM 904 C C . TYR A 1 115 ? 4.132 -14.403 -14.541 1.00 96.88 115 TYR A C 1
ATOM 906 O O . TYR A 1 115 ? 4.312 -13.716 -15.550 1.00 96.88 115 TYR A O 1
ATOM 914 N N . PRO A 1 116 ? 2.896 -14.632 -14.067 1.00 97.50 116 PRO A N 1
ATOM 915 C CA . PRO A 1 116 ? 1.695 -14.101 -14.708 1.00 97.50 116 PRO A CA 1
ATOM 916 C C . PRO A 1 116 ? 1.680 -12.564 -14.748 1.00 97.50 116 PRO A C 1
ATOM 918 O O . PRO A 1 116 ? 2.480 -11.893 -14.096 1.00 97.50 116 PRO A O 1
ATOM 921 N N . THR A 1 117 ? 0.759 -11.991 -15.528 1.00 98.06 117 THR A N 1
ATOM 922 C CA . THR A 1 117 ? 0.507 -10.545 -15.466 1.00 98.06 117 THR A CA 1
ATOM 923 C C . THR A 1 117 ? -0.072 -10.166 -14.106 1.00 98.06 117 THR A C 1
ATOM 925 O O . THR A 1 117 ? -0.688 -10.996 -13.431 1.00 98.06 117 THR A O 1
ATOM 928 N N . VAL A 1 118 ? 0.076 -8.900 -13.720 1.00 98.00 118 VAL A N 1
ATOM 929 C CA . VAL A 1 118 ? -0.478 -8.378 -12.462 1.00 98.00 118 VAL A CA 1
ATOM 930 C C . VAL A 1 118 ? -1.993 -8.608 -12.384 1.00 98.00 118 VAL A C 1
ATOM 932 O O . VAL A 1 118 ? -2.505 -9.005 -11.343 1.00 98.00 118 VAL A O 1
ATOM 935 N N . GLU A 1 119 ? -2.719 -8.452 -13.490 1.00 98.00 119 GLU A N 1
ATOM 936 C CA . GLU A 1 119 ? -4.168 -8.678 -13.557 1.00 98.00 119 GLU A CA 1
ATOM 937 C C . GLU A 1 119 ? -4.534 -10.143 -13.305 1.00 98.00 119 GLU A C 1
ATOM 939 O O . GLU A 1 119 ? -5.538 -10.425 -12.652 1.00 98.00 119 GLU A O 1
ATOM 944 N N . ASN A 1 120 ? -3.716 -11.081 -13.790 1.00 98.31 120 ASN A N 1
ATOM 945 C CA . ASN A 1 120 ? -3.917 -12.505 -13.537 1.00 98.31 120 ASN A CA 1
ATOM 946 C C . ASN A 1 120 ? -3.608 -12.869 -12.079 1.00 98.31 120 ASN A C 1
ATOM 948 O O . ASN A 1 120 ? -4.333 -13.683 -11.511 1.00 98.31 120 ASN A O 1
ATOM 952 N N . VAL A 1 121 ? -2.596 -12.245 -11.458 1.00 98.50 121 VAL A N 1
ATOM 953 C CA . VAL A 1 121 ? -2.358 -12.377 -10.008 1.00 98.50 121 VAL A CA 1
ATOM 954 C C . VAL A 1 121 ? -3.577 -11.878 -9.232 1.00 98.50 121 VAL A C 1
ATOM 956 O O . VAL A 1 121 ? -4.117 -12.607 -8.407 1.00 98.50 121 VAL A O 1
ATOM 959 N N . VAL A 1 122 ? -4.083 -10.683 -9.549 1.00 98.75 122 VAL A N 1
ATOM 960 C CA . VAL A 1 122 ? -5.288 -10.121 -8.912 1.00 98.75 122 VAL A CA 1
ATOM 961 C C . VAL A 1 122 ? -6.501 -11.037 -9.094 1.00 98.75 122 VAL A C 1
ATOM 963 O O . VAL A 1 122 ? -7.244 -11.267 -8.141 1.00 98.75 122 VAL A O 1
ATOM 966 N N . ALA A 1 123 ? -6.707 -11.593 -10.290 1.00 98.75 123 ALA A N 1
ATOM 967 C CA . ALA A 1 123 ? -7.813 -12.509 -10.558 1.00 98.75 123 ALA A CA 1
ATOM 968 C C . ALA A 1 123 ? -7.719 -13.806 -9.736 1.00 98.75 123 ALA A C 1
ATOM 970 O O . ALA A 1 123 ? -8.741 -14.281 -9.231 1.00 98.75 123 ALA A O 1
ATOM 971 N N . ASP A 1 124 ? -6.516 -14.362 -9.581 1.00 98.50 124 ASP A N 1
ATOM 972 C CA . ASP A 1 124 ? -6.288 -15.550 -8.760 1.00 98.50 124 ASP A CA 1
ATOM 973 C C . ASP A 1 124 ? -6.515 -15.255 -7.271 1.00 98.50 124 ASP A C 1
ATOM 975 O O . ASP A 1 124 ? -7.300 -15.944 -6.618 1.00 98.50 124 ASP A O 1
ATOM 979 N N . LEU A 1 125 ? -5.936 -14.168 -6.752 1.00 98.69 125 LEU A N 1
ATOM 980 C CA . LEU A 1 125 ? -6.120 -13.742 -5.362 1.00 98.69 125 LEU A CA 1
ATOM 981 C C . LEU A 1 125 ? -7.585 -13.444 -5.040 1.00 98.69 125 LEU A C 1
ATOM 983 O O . LEU A 1 125 ? -8.094 -13.885 -4.012 1.00 98.69 125 LEU A O 1
ATOM 987 N N . LYS A 1 126 ? -8.314 -12.794 -5.953 1.00 98.69 126 LYS A N 1
ATOM 988 C CA . LYS A 1 126 ? -9.768 -12.620 -5.847 1.00 98.69 126 LYS A CA 1
ATOM 989 C C . LYS A 1 126 ? -10.496 -13.959 -5.710 1.00 98.69 126 LYS A C 1
ATOM 991 O O . LYS A 1 126 ? -11.398 -14.089 -4.881 1.00 98.69 126 LYS A O 1
ATOM 996 N N . ALA A 1 127 ? -10.135 -14.952 -6.523 1.00 98.56 127 ALA A N 1
ATOM 997 C CA . ALA A 1 127 ? -10.752 -16.273 -6.474 1.00 98.56 127 ALA A CA 1
ATOM 998 C C . ALA A 1 127 ? -10.400 -17.038 -5.189 1.00 98.56 127 ALA A C 1
ATOM 1000 O O . ALA A 1 127 ? -11.221 -17.818 -4.707 1.00 98.56 127 ALA A O 1
ATOM 1001 N N . GLN A 1 128 ? -9.204 -16.836 -4.631 1.00 98.56 128 GLN A N 1
ATOM 1002 C CA . GLN A 1 128 ? -8.804 -17.402 -3.343 1.00 98.56 128 GLN A CA 1
ATOM 1003 C C . GLN A 1 128 ? -9.568 -16.754 -2.181 1.00 98.56 128 GLN A C 1
ATOM 1005 O O . GLN A 1 128 ? -10.214 -17.474 -1.422 1.00 98.56 128 GLN A O 1
ATOM 1010 N N . CYS A 1 129 ? -9.584 -15.422 -2.115 1.00 98.50 129 CYS A N 1
ATOM 1011 C CA . CYS A 1 129 ? -10.335 -14.638 -1.133 1.00 98.50 129 CYS A CA 1
ATOM 1012 C C . CYS A 1 129 ? -11.821 -15.040 -1.094 1.00 98.50 129 CYS A C 1
ATOM 1014 O O . CYS A 1 129 ? -12.372 -15.340 -0.036 1.00 98.50 129 CYS A O 1
ATOM 1016 N N . GLY A 1 130 ? -12.461 -15.178 -2.262 1.00 97.94 130 GLY A N 1
ATOM 1017 C CA . GLY A 1 130 ? -13.873 -15.566 -2.365 1.00 97.94 130 GLY A CA 1
ATOM 1018 C C . GLY A 1 130 ? -14.220 -16.982 -1.875 1.00 97.94 130 GLY A C 1
ATOM 1019 O O . GLY A 1 130 ? -15.400 -17.320 -1.811 1.00 97.94 130 GLY A O 1
ATOM 1020 N N . LYS A 1 131 ? -13.234 -17.828 -1.537 1.00 97.62 131 LYS A N 1
ATOM 1021 C CA . LYS A 1 131 ? -13.479 -19.150 -0.925 1.00 97.62 131 LYS A CA 1
ATOM 1022 C C . LYS A 1 131 ? -13.726 -19.063 0.579 1.00 97.62 131 LYS A C 1
ATOM 1024 O O . LYS A 1 131 ? -14.355 -19.965 1.127 1.00 97.62 131 LYS A O 1
ATOM 1029 N N . THR A 1 132 ? -13.196 -18.033 1.235 1.00 95.06 132 THR A N 1
ATOM 1030 C CA . THR A 1 132 ? -13.182 -17.904 2.701 1.00 95.06 132 THR A CA 1
ATOM 1031 C C . THR A 1 132 ? -13.862 -16.638 3.199 1.00 95.06 132 THR A C 1
ATOM 1033 O O . THR A 1 132 ? -14.304 -16.621 4.342 1.00 95.06 132 THR A O 1
ATOM 1036 N N . CYS A 1 133 ? -13.969 -15.607 2.361 1.00 97.38 133 CYS A N 1
ATOM 1037 C CA . CYS A 1 133 ? -14.470 -14.293 2.747 1.00 97.38 133 CYS A CA 1
ATOM 1038 C C . CYS A 1 133 ? -15.808 -13.985 2.071 1.00 97.38 133 CYS A C 1
ATOM 1040 O O . CYS A 1 133 ? -15.995 -14.208 0.872 1.00 97.38 133 CYS A O 1
ATOM 1042 N N . THR A 1 134 ? -16.738 -13.432 2.845 1.00 95.44 134 THR A N 1
ATOM 1043 C CA . THR A 1 134 ? -18.099 -13.098 2.411 1.00 95.44 134 THR A CA 1
ATOM 1044 C C . THR A 1 134 ? -18.377 -11.602 2.498 1.00 95.44 134 THR A C 1
ATOM 1046 O O . THR A 1 134 ? -18.902 -11.024 1.541 1.00 95.44 134 THR A O 1
ATOM 1049 N N . THR A 1 135 ? -17.980 -10.965 3.599 1.00 97.94 135 THR A N 1
ATOM 1050 C CA . THR A 1 135 ? -18.193 -9.532 3.846 1.00 97.94 135 THR A CA 1
ATOM 1051 C C . THR A 1 135 ? -17.080 -8.686 3.238 1.00 97.94 135 THR A C 1
ATOM 1053 O O . THR A 1 135 ? -16.011 -9.196 2.893 1.00 97.94 135 THR A O 1
ATOM 1056 N N . ASP A 1 136 ? -17.319 -7.386 3.083 1.00 98.44 136 ASP A N 1
ATOM 1057 C CA . ASP A 1 136 ? -16.292 -6.480 2.565 1.00 98.44 136 ASP A CA 1
ATOM 1058 C C . ASP A 1 136 ? -15.134 -6.321 3.554 1.00 98.44 136 ASP A C 1
ATOM 1060 O O . ASP A 1 136 ? -13.979 -6.354 3.134 1.00 98.44 136 ASP A O 1
ATOM 1064 N N . PHE A 1 137 ? -15.426 -6.296 4.860 1.00 98.69 137 PHE A N 1
ATOM 1065 C CA . PHE A 1 137 ? -14.414 -6.353 5.917 1.00 98.69 137 PHE A CA 1
ATOM 1066 C C . PHE A 1 137 ? -13.508 -7.590 5.786 1.00 98.69 137 PHE A C 1
ATOM 1068 O O . PHE A 1 137 ? -12.290 -7.455 5.726 1.00 98.69 137 PHE A O 1
ATOM 1075 N N . GLU A 1 138 ? -14.082 -8.794 5.669 1.00 98.69 138 GLU A N 1
ATOM 1076 C CA . GLU A 1 138 ? -13.303 -10.038 5.540 1.00 98.69 138 GLU A CA 1
ATOM 1077 C C . GLU A 1 138 ? -12.419 -10.045 4.286 1.00 98.69 138 GLU A C 1
ATOM 1079 O O . GLU A 1 138 ? -11.290 -10.532 4.324 1.00 98.69 138 GLU A O 1
ATOM 1084 N N . LYS A 1 139 ? -12.919 -9.515 3.163 1.00 98.81 139 LYS A N 1
ATOM 1085 C CA . LYS A 1 139 ? -12.140 -9.436 1.919 1.00 98.81 139 LYS A CA 1
ATOM 1086 C C . LYS A 1 139 ? -10.994 -8.437 2.043 1.00 98.81 139 LYS A C 1
ATOM 1088 O O . LYS A 1 139 ? -9.892 -8.736 1.595 1.00 98.81 139 LYS A O 1
ATOM 1093 N N . ALA A 1 140 ? -11.257 -7.270 2.630 1.00 98.81 140 ALA A N 1
ATOM 1094 C CA . ALA A 1 140 ? -10.254 -6.236 2.841 1.00 98.81 140 ALA A CA 1
ATOM 1095 C C . ALA A 1 140 ? -9.126 -6.737 3.756 1.00 98.81 140 ALA A C 1
ATOM 1097 O O . ALA A 1 140 ? -7.963 -6.652 3.368 1.00 98.81 140 ALA A O 1
ATOM 1098 N N . VAL A 1 141 ? -9.461 -7.366 4.891 1.00 98.81 141 VAL A N 1
ATOM 1099 C CA . VAL A 1 141 ? -8.473 -8.009 5.779 1.00 98.81 141 VAL A CA 1
ATOM 1100 C C . VAL A 1 141 ? -7.663 -9.054 5.014 1.00 98.81 141 VAL A C 1
ATOM 1102 O O . VAL A 1 141 ? -6.445 -8.972 4.981 1.00 98.81 141 VAL A O 1
ATOM 1105 N N . TRP A 1 142 ? -8.315 -9.970 4.292 1.00 98.81 142 TRP A N 1
ATOM 1106 C CA . TRP A 1 142 ? -7.608 -11.025 3.555 1.00 98.81 142 TRP A CA 1
ATOM 1107 C C . TRP A 1 142 ? -6.587 -10.476 2.547 1.00 98.81 142 TRP A C 1
ATOM 1109 O O . TRP A 1 142 ? -5.488 -11.010 2.409 1.00 98.81 142 TRP A O 1
ATOM 1119 N N . PHE A 1 143 ? -6.936 -9.407 1.824 1.00 98.88 143 PHE A N 1
ATOM 1120 C CA . PHE A 1 143 ? -6.020 -8.775 0.873 1.00 98.88 143 PHE A CA 1
ATOM 1121 C C . PHE A 1 143 ? -4.894 -7.996 1.560 1.00 98.88 143 PHE A C 1
ATOM 1123 O O . PHE A 1 143 ? -3.780 -7.987 1.036 1.00 98.88 143 PHE A O 1
ATOM 1130 N N . ASN A 1 144 ? -5.168 -7.364 2.704 1.00 98.75 144 ASN A N 1
ATOM 1131 C CA . ASN A 1 144 ? -4.150 -6.725 3.532 1.00 98.75 144 ASN A CA 1
ATOM 1132 C C . ASN A 1 144 ? -3.125 -7.760 4.011 1.00 98.75 144 ASN A C 1
ATOM 1134 O O . ASN A 1 144 ? -1.938 -7.611 3.731 1.00 98.75 144 ASN A O 1
ATOM 1138 N N . ASP A 1 145 ? -3.603 -8.848 4.614 1.00 98.62 145 ASP A N 1
ATOM 1139 C CA . ASP A 1 145 ? -2.779 -9.935 5.144 1.00 98.62 145 ASP A CA 1
ATOM 1140 C C . ASP A 1 145 ? -1.905 -10.532 4.043 1.00 98.62 145 ASP A C 1
ATOM 1142 O O . ASP A 1 145 ? -0.696 -10.675 4.207 1.00 98.62 145 ASP A O 1
ATOM 1146 N N . TRP A 1 146 ? -2.484 -10.790 2.865 1.00 98.62 146 TRP A N 1
ATOM 1147 C CA . TRP A 1 146 ? -1.717 -11.303 1.735 1.00 98.62 146 TRP A CA 1
ATOM 1148 C C . TRP A 1 146 ? -0.570 -10.360 1.343 1.00 98.62 146 TRP A C 1
ATOM 1150 O O . TRP A 1 146 ? 0.547 -10.821 1.107 1.00 98.62 146 TRP A O 1
ATOM 1160 N N . LEU A 1 147 ? -0.811 -9.047 1.281 1.00 98.69 147 LEU A N 1
ATOM 1161 C CA . LEU A 1 147 ? 0.228 -8.072 0.934 1.00 98.69 147 LEU A CA 1
ATOM 1162 C C . LEU A 1 147 ? 1.313 -7.983 2.013 1.00 98.69 147 LEU A C 1
ATOM 1164 O O . LEU A 1 147 ? 2.496 -7.987 1.671 1.00 98.69 147 LEU A O 1
ATOM 1168 N N . VAL A 1 148 ? 0.927 -7.952 3.289 1.00 97.94 148 VAL A N 1
ATOM 1169 C CA . VAL A 1 148 ? 1.852 -7.922 4.433 1.00 97.94 148 VAL A CA 1
ATOM 1170 C C . VAL A 1 148 ? 2.693 -9.203 4.498 1.00 97.94 148 VAL A C 1
ATOM 1172 O O . VAL A 1 148 ? 3.884 -9.170 4.804 1.00 97.94 148 VAL A O 1
ATOM 1175 N N . GLU A 1 149 ? 2.133 -10.355 4.136 1.00 97.31 149 GLU A N 1
ATOM 1176 C CA . GLU A 1 149 ? 2.863 -11.624 4.119 1.00 97.31 149 GLU A CA 1
ATOM 1177 C C . GLU A 1 149 ? 3.812 -11.763 2.915 1.00 97.31 149 GLU A C 1
ATOM 1179 O O . GLU A 1 149 ? 4.873 -12.378 3.051 1.00 97.31 149 GLU A O 1
ATOM 1184 N N . ASN A 1 150 ? 3.463 -11.194 1.753 1.00 97.44 150 ASN A N 1
ATOM 1185 C CA . ASN A 1 150 ? 4.139 -11.469 0.475 1.00 97.44 150 ASN A CA 1
ATOM 1186 C C . ASN A 1 150 ? 4.986 -10.311 -0.079 1.00 97.44 150 ASN A C 1
ATOM 1188 O O . ASN A 1 150 ? 5.711 -10.509 -1.056 1.00 97.44 150 ASN A O 1
ATOM 1192 N N . CYS A 1 151 ? 4.945 -9.125 0.528 1.00 97.69 151 CYS A N 1
ATOM 1193 C CA . CYS A 1 151 ? 5.756 -7.975 0.133 1.00 97.69 151 CYS A CA 1
ATOM 1194 C C . CYS A 1 151 ? 6.557 -7.425 1.316 1.00 97.69 151 CYS A C 1
ATOM 1196 O O . CYS A 1 151 ? 6.135 -7.533 2.462 1.00 97.69 151 CYS A O 1
ATOM 1198 N N . ARG A 1 152 ? 7.725 -6.835 1.044 1.00 97.31 152 ARG A N 1
ATOM 1199 C CA . ARG A 1 152 ? 8.490 -6.051 2.020 1.00 97.31 152 ARG A CA 1
ATOM 1200 C C . ARG A 1 152 ? 8.745 -4.637 1.533 1.00 97.31 152 ARG A C 1
ATOM 1202 O O . ARG A 1 152 ? 9.013 -4.422 0.347 1.00 97.31 152 ARG A O 1
ATOM 1209 N N . TYR A 1 153 ? 8.741 -3.687 2.462 1.00 96.94 153 TYR A N 1
ATOM 1210 C CA . TYR A 1 153 ? 8.993 -2.291 2.131 1.00 96.94 153 TYR A CA 1
ATOM 1211 C C . TYR A 1 153 ? 10.323 -2.078 1.387 1.00 96.94 153 TYR A C 1
ATOM 1213 O O . TYR A 1 153 ? 11.401 -2.479 1.838 1.00 96.94 153 TYR A O 1
ATOM 1221 N N . ASP A 1 154 ? 10.249 -1.416 0.233 1.00 96.06 154 ASP A N 1
ATOM 1222 C CA . ASP A 1 154 ? 11.412 -1.016 -0.552 1.00 96.06 154 ASP A CA 1
ATOM 1223 C C . ASP A 1 154 ? 12.031 0.277 -0.002 1.00 96.06 154 ASP A C 1
ATOM 1225 O O . ASP A 1 154 ? 11.714 1.389 -0.429 1.00 96.06 154 ASP A O 1
ATOM 1229 N N . SER A 1 155 ? 13.005 0.124 0.894 1.00 92.50 155 SER A N 1
ATOM 1230 C CA . SER A 1 155 ? 13.785 1.240 1.445 1.00 92.50 155 SER A CA 1
ATOM 1231 C C . SER A 1 155 ? 14.717 1.925 0.433 1.00 92.50 155 SER A C 1
ATOM 1233 O O . SER A 1 155 ? 15.384 2.899 0.788 1.00 92.50 155 SER A O 1
ATOM 1235 N N . SER A 1 156 ? 14.809 1.436 -0.812 1.00 92.38 156 SER A N 1
ATOM 1236 C CA . SER A 1 156 ? 15.473 2.159 -1.907 1.00 92.38 156 SER A CA 1
ATOM 1237 C C . SER A 1 156 ? 14.552 3.170 -2.599 1.00 92.38 156 SER A C 1
ATOM 1239 O O . SER A 1 156 ? 15.045 3.998 -3.364 1.00 92.38 156 SER A O 1
ATOM 1241 N N . TYR A 1 157 ? 13.248 3.129 -2.295 1.00 93.19 157 TYR A N 1
ATOM 1242 C CA . TYR A 1 157 ? 12.204 3.996 -2.844 1.00 93.19 157 TYR A CA 1
ATOM 1243 C C . TYR A 1 157 ? 12.110 3.948 -4.374 1.00 93.19 157 TYR A C 1
ATOM 1245 O O . TYR A 1 157 ? 11.947 4.972 -5.038 1.00 93.19 157 TYR A O 1
ATOM 1253 N N . SER A 1 158 ? 12.257 2.755 -4.948 1.00 95.31 158 SER A N 1
ATOM 1254 C CA . SER A 1 158 ? 12.393 2.575 -6.389 1.00 95.31 158 SER A CA 1
ATOM 1255 C C . SER A 1 158 ? 11.184 1.899 -7.025 1.00 95.31 158 SER A C 1
ATOM 1257 O O . SER A 1 158 ? 10.781 2.297 -8.116 1.00 95.31 158 SER A O 1
ATOM 1259 N N . TYR A 1 159 ? 10.608 0.874 -6.397 1.00 97.00 159 TYR A N 1
ATOM 1260 C CA . TYR A 1 159 ? 9.567 0.048 -7.019 1.00 97.00 159 TYR A CA 1
ATOM 1261 C C . TYR A 1 159 ? 8.161 0.535 -6.651 1.00 97.00 159 TYR A C 1
ATOM 1263 O O . TYR A 1 159 ? 7.677 0.265 -5.556 1.00 97.00 159 TYR A O 1
ATOM 1271 N N . CYS A 1 160 ? 7.499 1.240 -7.574 1.00 95.81 160 CYS A N 1
ATOM 1272 C CA . CYS A 1 160 ? 6.230 1.941 -7.309 1.00 95.81 160 CYS A CA 1
ATOM 1273 C C . CYS A 1 160 ? 5.004 1.336 -8.018 1.00 95.81 160 CYS A C 1
ATOM 1275 O O . CYS A 1 160 ? 3.876 1.751 -7.758 1.00 95.81 160 CYS A O 1
ATOM 1277 N N . ALA A 1 161 ? 5.194 0.375 -8.926 1.00 97.44 161 ALA A N 1
ATOM 1278 C CA . ALA A 1 161 ? 4.088 -0.306 -9.600 1.00 97.44 161 ALA A CA 1
ATOM 1279 C C . ALA A 1 161 ? 3.459 -1.383 -8.701 1.00 97.44 161 ALA A C 1
ATOM 1281 O O . ALA A 1 161 ? 4.159 -1.954 -7.865 1.00 97.44 161 ALA A O 1
ATOM 1282 N N . PRO A 1 162 ? 2.188 -1.764 -8.937 1.00 97.56 162 PRO A N 1
ATOM 1283 C CA . PRO A 1 162 ? 1.564 -2.896 -8.245 1.00 97.56 162 PRO A CA 1
ATOM 1284 C C . PRO A 1 162 ? 2.340 -4.216 -8.431 1.00 97.56 162 PRO A C 1
ATOM 1286 O O . PRO A 1 162 ? 2.294 -5.071 -7.556 1.00 97.56 162 PRO A O 1
ATOM 1289 N N . GLU A 1 163 ? 3.121 -4.363 -9.514 1.00 97.56 163 GLU A N 1
ATOM 1290 C CA . GLU A 1 163 ? 4.075 -5.476 -9.710 1.00 97.56 163 GLU A CA 1
ATOM 1291 C C . GLU A 1 163 ? 5.075 -5.623 -8.555 1.00 97.56 163 GLU A C 1
ATOM 1293 O O . GLU A 1 163 ? 5.428 -6.749 -8.202 1.00 97.56 163 GLU A O 1
ATOM 1298 N N . GLY A 1 164 ? 5.485 -4.506 -7.943 1.00 97.38 164 GLY A N 1
ATOM 1299 C CA . GLY A 1 164 ? 6.380 -4.485 -6.790 1.00 97.38 164 GLY A CA 1
ATOM 1300 C C . GLY A 1 164 ? 5.836 -5.329 -5.637 1.00 97.38 164 GLY A C 1
ATOM 1301 O O . GLY A 1 164 ? 6.513 -6.228 -5.140 1.00 97.38 164 GLY A O 1
ATOM 1302 N N . ALA A 1 165 ? 4.573 -5.091 -5.278 1.00 98.12 165 ALA A N 1
ATOM 1303 C CA . ALA A 1 165 ? 3.926 -5.765 -4.158 1.00 98.12 165 ALA A CA 1
ATOM 1304 C C . ALA A 1 165 ? 3.286 -7.115 -4.524 1.00 98.12 165 ALA A C 1
ATOM 1306 O O . ALA A 1 165 ? 3.312 -8.038 -3.720 1.00 98.12 165 ALA A O 1
ATOM 1307 N N . LEU A 1 166 ? 2.749 -7.262 -5.740 1.00 98.38 166 LEU A N 1
ATOM 1308 C CA . LEU A 1 166 ? 2.017 -8.468 -6.151 1.00 98.38 166 LEU A CA 1
ATOM 1309 C C . LEU A 1 166 ? 2.900 -9.569 -6.752 1.00 98.38 166 LEU A C 1
ATOM 1311 O O . LEU A 1 166 ? 2.432 -10.696 -6.890 1.00 98.38 166 LEU A O 1
ATOM 1315 N N . ALA A 1 167 ? 4.139 -9.267 -7.151 1.00 97.44 167 ALA A N 1
ATOM 1316 C CA . ALA A 1 167 ? 4.986 -10.252 -7.829 1.00 97.44 167 ALA A CA 1
ATOM 1317 C C . ALA A 1 167 ? 6.468 -10.206 -7.429 1.00 97.44 167 ALA A C 1
ATOM 1319 O O . ALA A 1 167 ? 7.073 -11.250 -7.191 1.00 97.44 167 ALA A O 1
ATOM 1320 N N . ARG A 1 168 ? 7.069 -9.014 -7.336 1.00 97.31 168 ARG A N 1
ATOM 1321 C CA . ARG A 1 168 ? 8.481 -8.845 -6.940 1.00 97.31 168 ARG A CA 1
ATOM 1322 C C . ARG A 1 168 ? 8.720 -9.147 -5.459 1.00 97.31 168 ARG A C 1
ATOM 1324 O O . ARG A 1 168 ? 9.838 -9.504 -5.094 1.00 97.31 168 ARG A O 1
ATOM 1331 N N . GLY A 1 169 ? 7.696 -8.973 -4.625 1.00 97.19 169 GLY A N 1
ATOM 1332 C CA . GLY A 1 169 ? 7.781 -9.083 -3.168 1.00 97.19 169 GLY A CA 1
ATOM 1333 C C . GLY A 1 169 ? 8.513 -7.911 -2.508 1.00 97.19 169 GLY A C 1
ATOM 1334 O O . GLY A 1 169 ? 8.950 -8.019 -1.364 1.00 97.19 169 GLY A O 1
ATOM 1335 N N . SER A 1 170 ? 8.683 -6.795 -3.222 1.00 97.44 170 SER A N 1
ATOM 1336 C CA . SER A 1 170 ? 9.245 -5.567 -2.665 1.00 97.44 170 SER A CA 1
ATOM 1337 C C . SER A 1 170 ? 8.706 -4.334 -3.381 1.00 97.44 170 SER A C 1
ATOM 1339 O O . SER A 1 170 ? 8.779 -4.238 -4.609 1.00 97.44 170 SER A O 1
ATOM 1341 N N . GLY A 1 171 ? 8.181 -3.384 -2.609 1.00 97.69 171 GLY A N 1
ATOM 1342 C CA . GLY A 1 171 ? 7.515 -2.196 -3.131 1.00 97.69 171 GLY A CA 1
ATOM 1343 C C . GLY A 1 171 ? 7.521 -1.030 -2.148 1.00 97.69 171 GLY A C 1
ATOM 1344 O O . GLY A 1 171 ? 7.640 -1.214 -0.939 1.00 97.69 171 GLY A O 1
ATOM 1345 N N . THR A 1 172 ? 7.416 0.186 -2.674 1.00 97.88 172 THR A N 1
ATOM 1346 C CA . THR A 1 172 ? 7.211 1.403 -1.875 1.00 97.88 172 THR A CA 1
ATOM 1347 C C . THR A 1 172 ? 5.754 1.522 -1.434 1.00 97.88 172 THR A C 1
ATOM 1349 O O . THR A 1 172 ? 4.898 0.770 -1.899 1.00 97.88 172 THR A O 1
ATOM 1352 N N . CYS A 1 173 ? 5.437 2.517 -0.604 1.00 97.81 173 CYS A N 1
ATOM 1353 C CA . CYS A 1 173 ? 4.057 2.823 -0.215 1.00 97.81 173 CYS A CA 1
ATOM 1354 C C . CYS A 1 173 ? 3.110 2.981 -1.419 1.00 97.81 173 CYS A C 1
ATOM 1356 O O . CYS A 1 173 ? 1.976 2.507 -1.397 1.00 97.81 173 CYS A O 1
ATOM 1358 N N . GLU A 1 174 ? 3.603 3.546 -2.526 1.00 97.88 174 GLU A N 1
ATOM 1359 C CA . GLU A 1 174 ? 2.852 3.653 -3.779 1.00 97.88 174 GLU A CA 1
ATOM 1360 C C . GLU A 1 174 ? 2.511 2.278 -4.376 1.00 97.88 174 GLU A C 1
ATOM 1362 O O . GLU A 1 174 ? 1.400 2.085 -4.873 1.00 97.88 174 GLU A O 1
ATOM 1367 N N . ALA A 1 175 ? 3.434 1.312 -4.308 1.00 98.44 175 ALA A N 1
ATOM 1368 C CA . ALA A 1 175 ? 3.198 -0.048 -4.786 1.00 98.44 175 ALA A CA 1
ATOM 1369 C C . ALA A 1 175 ? 2.172 -0.790 -3.918 1.00 98.44 175 ALA A C 1
ATOM 1371 O O . ALA A 1 175 ? 1.263 -1.404 -4.479 1.00 98.44 175 ALA A O 1
ATOM 1372 N N . TYR A 1 176 ? 2.273 -0.690 -2.584 1.00 98.75 176 TYR A N 1
ATOM 1373 C CA . TYR A 1 176 ? 1.284 -1.259 -1.655 1.00 98.75 176 TYR A CA 1
ATOM 1374 C C . TYR A 1 176 ? -0.106 -0.675 -1.907 1.00 98.75 176 TYR A C 1
ATOM 1376 O O . TYR A 1 176 ? -1.053 -1.426 -2.141 1.00 98.75 176 TYR A O 1
ATOM 1384 N N . HIS A 1 177 ? -0.223 0.656 -1.952 1.00 98.69 177 HIS A N 1
ATOM 1385 C CA . HIS A 1 177 ? -1.483 1.340 -2.235 1.00 98.69 177 HIS A CA 1
ATOM 1386 C C . HIS A 1 177 ? -2.094 0.881 -3.567 1.00 98.69 177 HIS A C 1
ATOM 1388 O O . HIS A 1 177 ? -3.250 0.464 -3.608 1.00 98.69 177 HIS A O 1
ATOM 1394 N N . ARG A 1 178 ? -1.324 0.900 -4.664 1.00 98.62 178 ARG A N 1
ATOM 1395 C CA . ARG A 1 178 ? -1.830 0.489 -5.986 1.00 98.62 178 ARG A CA 1
ATOM 1396 C C . ARG A 1 178 ? -2.259 -0.971 -6.018 1.00 98.62 178 ARG A C 1
ATOM 1398 O O . ARG A 1 178 ? -3.305 -1.274 -6.589 1.00 98.62 178 ARG A O 1
ATOM 1405 N N . ALA A 1 179 ? -1.473 -1.864 -5.423 1.00 98.81 179 ALA A N 1
ATOM 1406 C CA . ALA A 1 179 ? -1.810 -3.279 -5.344 1.00 98.81 179 ALA A CA 1
ATOM 1407 C C . ALA A 1 179 ? -3.107 -3.499 -4.558 1.00 98.81 179 ALA A C 1
ATOM 1409 O O . ALA A 1 179 ? -4.007 -4.189 -5.040 1.00 98.81 179 ALA A O 1
ATOM 1410 N N . TYR A 1 180 ? -3.240 -2.855 -3.399 1.00 98.88 180 TYR A N 1
ATOM 1411 C CA . TYR A 1 180 ? -4.423 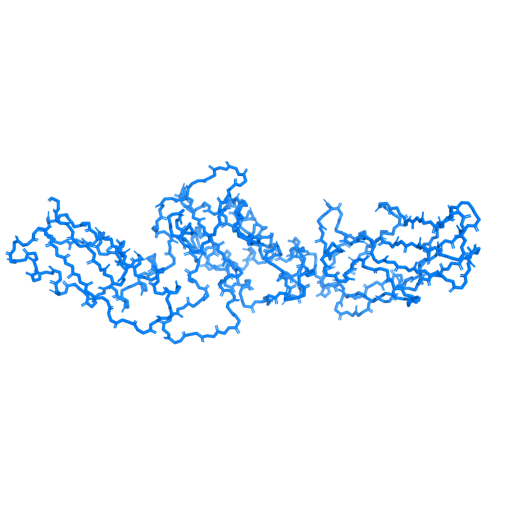-2.985 -2.558 1.00 98.88 180 TYR A CA 1
ATOM 1412 C C . TYR A 1 180 ? -5.672 -2.411 -3.237 1.00 98.88 180 TYR A C 1
ATOM 1414 O O . TYR A 1 180 ? -6.710 -3.069 -3.275 1.00 98.88 180 TYR A O 1
ATOM 1422 N N . VAL A 1 181 ? -5.554 -1.257 -3.904 1.00 98.81 181 VAL A N 1
ATOM 1423 C CA . VAL A 1 181 ? -6.615 -0.682 -4.749 1.00 98.81 181 VAL A CA 1
ATOM 1424 C C . VAL A 1 181 ? -7.050 -1.650 -5.850 1.00 98.81 181 VAL A C 1
ATOM 1426 O O . VAL A 1 181 ? -8.248 -1.825 -6.068 1.00 98.81 181 VAL A O 1
ATOM 1429 N N . MET A 1 182 ? -6.112 -2.299 -6.549 1.00 98.75 182 MET A N 1
ATOM 1430 C CA . MET A 1 182 ? -6.459 -3.282 -7.583 1.00 98.75 182 MET A CA 1
ATOM 1431 C C . MET A 1 182 ? -7.224 -4.475 -6.998 1.00 98.75 182 MET A C 1
ATOM 1433 O O . MET A 1 182 ? -8.225 -4.895 -7.582 1.00 98.75 182 MET A O 1
ATOM 1437 N N . LEU A 1 183 ? -6.793 -4.994 -5.846 1.00 98.94 183 LEU A N 1
ATOM 1438 C CA . LEU A 1 183 ? -7.444 -6.117 -5.170 1.00 98.94 183 LEU A CA 1
ATOM 1439 C C . LEU A 1 183 ? -8.857 -5.753 -4.688 1.00 98.94 183 LEU A C 1
ATOM 1441 O O . LEU A 1 183 ? -9.813 -6.454 -5.027 1.00 98.94 183 LEU A O 1
ATOM 1445 N N . LEU A 1 184 ? -9.016 -4.628 -3.988 1.00 98.94 184 LEU A N 1
ATOM 1446 C CA . LEU A 1 184 ? -10.303 -4.147 -3.472 1.00 98.94 184 LEU A CA 1
ATOM 1447 C C . LEU A 1 184 ? -11.296 -3.829 -4.597 1.00 98.94 184 LEU A C 1
ATOM 1449 O O . LEU A 1 184 ? -12.422 -4.336 -4.601 1.00 98.94 184 LEU A O 1
ATOM 1453 N N . ASN A 1 185 ? -10.864 -3.086 -5.619 1.00 98.81 185 ASN A N 1
ATOM 1454 C CA . ASN A 1 185 ? -11.721 -2.776 -6.762 1.00 98.81 185 ASN A CA 1
ATOM 1455 C C . ASN A 1 185 ? -12.125 -4.044 -7.527 1.00 98.81 185 ASN A C 1
ATOM 1457 O O . ASN A 1 185 ? -13.230 -4.112 -8.070 1.00 98.81 185 ASN A O 1
ATOM 1461 N N . SER A 1 186 ? -11.280 -5.086 -7.541 1.00 98.75 186 SER A N 1
ATOM 1462 C CA . SER A 1 186 ? -11.621 -6.357 -8.189 1.00 98.75 186 SER A CA 1
ATOM 1463 C C . SER A 1 186 ? -12.832 -7.047 -7.549 1.00 98.75 186 SER A C 1
ATOM 1465 O O . SER A 1 186 ? -13.539 -7.789 -8.240 1.00 98.75 186 SER A O 1
ATOM 1467 N N . VAL A 1 187 ? -13.106 -6.797 -6.264 1.00 98.44 187 VAL A N 1
ATOM 1468 C CA . VAL A 1 187 ? -14.264 -7.331 -5.525 1.00 98.44 187 VAL A CA 1
ATOM 1469 C C . VAL A 1 187 ? -15.386 -6.308 -5.328 1.00 98.44 187 VAL A C 1
ATOM 1471 O O . VAL A 1 187 ? -16.379 -6.628 -4.681 1.00 98.44 187 VAL A O 1
ATOM 1474 N N . GLY A 1 188 ? -15.274 -5.126 -5.942 1.00 98.31 188 GLY A N 1
ATOM 1475 C CA . GLY A 1 188 ? -16.301 -4.083 -5.909 1.00 98.31 188 GLY A CA 1
ATOM 1476 C C . GLY A 1 188 ? -16.258 -3.172 -4.681 1.00 98.31 188 GLY A C 1
ATOM 1477 O O . GLY A 1 188 ? -17.200 -2.409 -4.487 1.00 98.31 188 GLY A O 1
ATOM 1478 N N . ILE A 1 189 ? -15.190 -3.226 -3.880 1.00 98.75 189 ILE A N 1
ATOM 1479 C CA . ILE A 1 189 ? -14.990 -2.325 -2.742 1.00 98.75 189 ILE A CA 1
ATOM 1480 C C . ILE A 1 189 ? -14.419 -1.009 -3.265 1.00 98.75 189 ILE A C 1
ATOM 1482 O O . ILE A 1 189 ? -13.383 -1.007 -3.929 1.00 98.75 189 ILE A O 1
ATOM 1486 N N . ALA A 1 190 ? -15.095 0.104 -2.978 1.00 98.62 190 ALA A N 1
ATOM 1487 C CA . ALA A 1 190 ? -14.658 1.420 -3.424 1.00 98.62 190 ALA A CA 1
ATOM 1488 C C . ALA A 1 190 ? -13.437 1.900 -2.629 1.00 98.62 190 ALA A C 1
ATOM 1490 O O . ALA A 1 190 ? -13.347 1.711 -1.414 1.00 98.62 190 ALA A O 1
ATOM 1491 N N . THR A 1 191 ? -12.518 2.564 -3.326 1.00 98.75 191 THR A N 1
ATOM 1492 C CA . THR A 1 191 ? -11.276 3.078 -2.745 1.00 98.75 191 THR A CA 1
ATOM 1493 C C . THR A 1 191 ? -11.043 4.540 -3.090 1.00 98.75 191 THR A C 1
ATOM 1495 O O . THR A 1 191 ? -11.444 4.993 -4.162 1.00 98.75 191 THR A O 1
ATOM 1498 N N . ASP A 1 192 ? -10.288 5.234 -2.248 1.00 98.44 192 ASP A N 1
ATOM 1499 C CA . ASP A 1 192 ? -9.709 6.537 -2.543 1.00 98.44 192 ASP A CA 1
ATOM 1500 C C . ASP A 1 192 ? -8.215 6.573 -2.195 1.00 98.44 192 ASP A C 1
ATOM 1502 O O . ASP A 1 192 ? -7.717 5.789 -1.383 1.00 98.44 192 ASP A O 1
ATOM 1506 N N . ARG A 1 193 ? -7.489 7.499 -2.821 1.00 98.38 193 ARG A N 1
ATOM 1507 C CA . ARG A 1 193 ? -6.082 7.754 -2.512 1.00 98.38 193 ARG A CA 1
ATOM 1508 C C . ARG A 1 193 ? -5.978 8.782 -1.395 1.00 98.38 193 ARG A C 1
ATOM 1510 O O . ARG A 1 193 ? -6.438 9.916 -1.563 1.00 98.38 193 ARG A O 1
ATOM 1517 N N . ILE A 1 194 ? -5.287 8.399 -0.325 1.00 98.31 194 ILE A N 1
ATOM 1518 C CA . ILE A 1 194 ? -4.982 9.267 0.810 1.00 98.31 194 ILE A CA 1
ATOM 1519 C C . ILE A 1 194 ? -3.475 9.492 0.877 1.00 98.31 194 ILE A C 1
ATOM 1521 O O . ILE A 1 194 ? -2.698 8.560 0.684 1.00 98.31 194 ILE A O 1
ATOM 1525 N N . SER A 1 195 ? -3.060 10.726 1.137 1.00 96.75 195 SER A N 1
ATOM 1526 C CA . SER A 1 195 ? -1.652 11.073 1.323 1.00 96.75 195 SER A CA 1
ATOM 1527 C C . SER A 1 195 ? -1.456 12.057 2.464 1.00 96.75 195 SER A C 1
ATOM 1529 O O . SER A 1 195 ? -2.242 12.988 2.618 1.00 96.75 195 SER A O 1
ATOM 1531 N N . GLY A 1 196 ? -0.374 11.890 3.210 1.00 95.50 196 GLY A N 1
ATOM 1532 C CA . GLY A 1 196 ? 0.105 12.777 4.271 1.00 95.50 196 GLY A CA 1
ATOM 1533 C C . GLY A 1 196 ? 1.616 12.615 4.377 1.00 95.50 196 GLY A C 1
ATOM 1534 O O . GLY A 1 196 ? 2.119 11.643 3.846 1.00 95.50 196 GLY A O 1
ATOM 1535 N N . ASP A 1 197 ? 2.341 13.590 4.931 1.00 93.19 197 ASP A N 1
ATOM 1536 C CA . ASP A 1 197 ? 3.780 13.527 5.278 1.00 93.19 197 ASP A CA 1
ATOM 1537 C C . ASP A 1 197 ? 4.782 12.868 4.294 1.00 93.19 197 ASP A C 1
ATOM 1539 O O . ASP A 1 197 ? 5.897 12.515 4.675 1.00 93.19 197 ASP A O 1
ATOM 1543 N N . GLY A 1 198 ? 4.455 12.801 2.999 1.00 92.81 198 GLY A N 1
ATOM 1544 C CA . GLY A 1 198 ? 5.272 12.117 1.987 1.00 92.81 198 GLY A CA 1
ATOM 1545 C C . GLY A 1 198 ? 4.970 10.619 1.835 1.00 92.81 198 GLY A C 1
ATOM 1546 O O . GLY A 1 198 ? 5.652 9.940 1.071 1.00 92.81 198 GLY A O 1
ATOM 1547 N N . HIS A 1 199 ? 3.940 10.126 2.517 1.00 96.12 199 HIS A N 1
ATOM 1548 C CA . HIS A 1 199 ? 3.403 8.774 2.485 1.00 96.12 199 HIS A CA 1
ATOM 1549 C C . HIS A 1 199 ? 2.039 8.702 1.773 1.00 96.12 199 HIS A C 1
ATOM 1551 O O . HIS A 1 199 ? 1.343 9.708 1.589 1.00 96.12 199 HIS A O 1
ATOM 1557 N N . VAL A 1 200 ? 1.658 7.500 1.338 1.00 97.69 200 VAL A N 1
ATOM 1558 C CA . VAL A 1 200 ? 0.372 7.215 0.686 1.00 97.69 200 VAL A CA 1
ATOM 1559 C C . VAL A 1 200 ? -0.213 5.917 1.229 1.00 97.69 200 VAL A C 1
ATOM 1561 O O . VAL A 1 200 ? 0.494 4.925 1.387 1.00 97.69 200 VAL A O 1
ATOM 1564 N N . TRP A 1 201 ? -1.522 5.924 1.456 1.00 98.38 201 TRP A N 1
ATOM 1565 C CA . TRP A 1 201 ? -2.301 4.752 1.841 1.00 98.38 201 TRP A CA 1
ATOM 1566 C C . TRP A 1 201 ? -3.702 4.806 1.219 1.00 98.38 201 TRP A C 1
ATOM 1568 O O . TRP A 1 201 ? -4.001 5.653 0.368 1.00 98.38 201 TRP A O 1
ATOM 1578 N N . THR A 1 202 ? -4.567 3.866 1.601 1.00 98.75 202 THR A N 1
ATOM 1579 C CA . THR A 1 202 ? -5.847 3.643 0.924 1.00 98.75 202 THR A CA 1
ATOM 1580 C C . THR A 1 202 ? -7.015 4.025 1.826 1.00 98.75 202 THR A C 1
ATOM 1582 O O . THR A 1 202 ? -7.140 3.540 2.947 1.00 98.75 202 THR A O 1
ATOM 1585 N N . GLY A 1 203 ? -7.893 4.894 1.329 1.00 98.75 203 GLY A N 1
ATOM 1586 C CA . GLY A 1 203 ? -9.235 5.066 1.873 1.00 98.75 203 GLY A CA 1
ATOM 1587 C C . GLY A 1 203 ? -10.123 3.964 1.308 1.00 98.75 203 GLY A C 1
ATOM 1588 O O . GLY A 1 203 ? -10.095 3.733 0.103 1.00 98.75 203 GLY A O 1
ATOM 1589 N N . VAL A 1 204 ? -10.881 3.264 2.143 1.00 98.81 204 VAL A N 1
ATOM 1590 C CA . VAL A 1 204 ? -11.656 2.078 1.759 1.00 98.81 204 VAL A CA 1
ATOM 1591 C C . VAL A 1 204 ? -13.080 2.214 2.276 1.00 98.81 204 VAL A C 1
ATOM 1593 O O . VAL A 1 204 ? -13.282 2.544 3.443 1.00 98.81 204 VAL A O 1
ATOM 1596 N N . GLN A 1 205 ? -14.066 1.971 1.412 1.00 98.56 205 GLN A N 1
ATOM 1597 C CA . GLN A 1 205 ? -15.472 1.977 1.801 1.00 98.56 205 GLN A CA 1
ATOM 1598 C C . GLN A 1 205 ? -15.933 0.563 2.168 1.00 98.56 205 GLN A C 1
ATOM 1600 O O . GLN A 1 205 ? -16.107 -0.272 1.283 1.00 98.56 205 GLN A O 1
ATOM 1605 N N . LEU A 1 206 ? -16.162 0.306 3.455 1.00 98.31 206 LEU A N 1
ATOM 1606 C CA . LEU A 1 206 ? -16.668 -0.967 3.975 1.00 98.31 206 LEU A CA 1
ATOM 1607 C C . LEU A 1 206 ? -18.102 -0.765 4.472 1.00 98.31 206 LEU A C 1
ATOM 1609 O O . LEU A 1 206 ? -18.371 0.174 5.219 1.00 98.31 206 LEU A O 1
ATOM 1613 N N . ASP A 1 207 ? -19.038 -1.581 3.976 1.00 92.69 207 ASP A N 1
ATOM 1614 C CA . ASP A 1 207 ? -20.464 -1.544 4.342 1.00 92.69 207 ASP A CA 1
ATOM 1615 C C . ASP A 1 207 ? -21.090 -0.123 4.336 1.00 92.69 207 ASP A C 1
ATOM 1617 O O . ASP A 1 207 ? -22.006 0.199 5.092 1.00 92.69 207 ASP A O 1
ATOM 1621 N N . GLY A 1 208 ? -20.610 0.744 3.434 1.00 94.19 208 GLY A N 1
ATOM 1622 C CA . GLY A 1 208 ? -21.087 2.119 3.237 1.00 94.19 208 GLY A CA 1
ATOM 1623 C C . GLY A 1 208 ? -20.312 3.207 3.990 1.00 94.19 208 G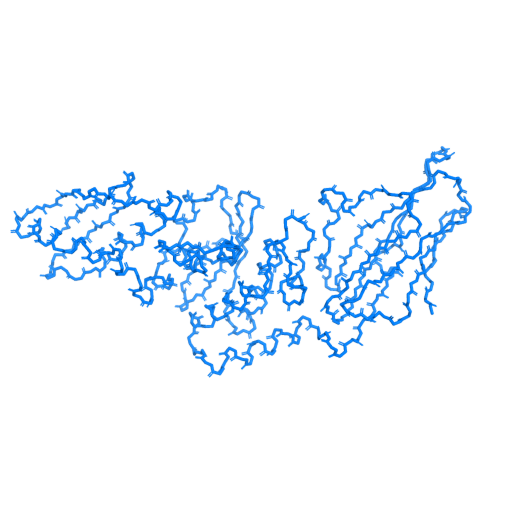LY A C 1
ATOM 1624 O O . GLY A 1 208 ? -20.426 4.378 3.617 1.00 94.19 208 GLY A O 1
ATOM 1625 N N . ASN A 1 209 ? -19.478 2.847 4.965 1.00 98.00 209 ASN A N 1
ATOM 1626 C CA . ASN A 1 209 ? -18.641 3.773 5.728 1.00 98.00 209 ASN A CA 1
ATOM 1627 C C . ASN A 1 209 ? -17.209 3.812 5.181 1.00 98.00 209 ASN A C 1
ATOM 1629 O O . ASN A 1 209 ? -16.693 2.808 4.699 1.00 98.00 209 ASN A O 1
ATOM 1633 N N . TRP A 1 210 ? -16.558 4.972 5.255 1.00 98.56 210 TRP A N 1
ATOM 1634 C CA . TRP A 1 210 ? -15.159 5.127 4.852 1.00 98.56 210 TRP A CA 1
ATOM 1635 C C . TRP A 1 210 ? -14.213 4.916 6.027 1.00 98.56 210 TRP A C 1
ATOM 1637 O O . TRP A 1 210 ? -14.486 5.375 7.137 1.00 98.56 210 TRP A O 1
ATOM 1647 N N . TYR A 1 211 ? -13.081 4.283 5.731 1.00 98.75 211 TYR A N 1
ATOM 1648 C CA . TYR A 1 211 ? -12.000 4.011 6.665 1.00 98.75 211 TYR A CA 1
ATOM 1649 C C . TYR A 1 211 ? -10.643 4.220 5.997 1.00 98.75 211 TYR A C 1
A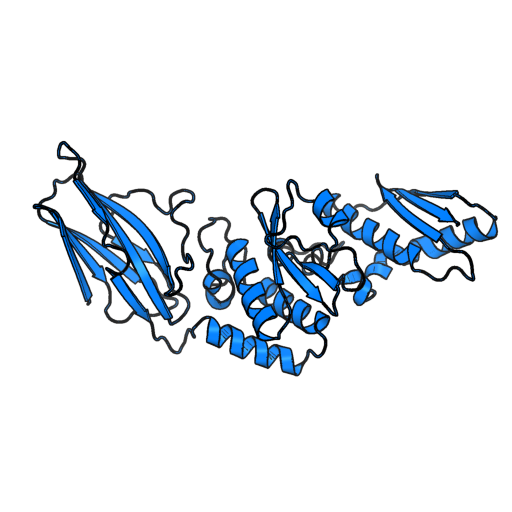TOM 1651 O O . TYR A 1 211 ? -10.504 4.065 4.784 1.00 98.75 211 TYR A O 1
ATOM 1659 N N . HIS A 1 212 ? -9.622 4.513 6.788 1.00 98.62 212 HIS A N 1
ATOM 1660 C CA . HIS A 1 212 ? -8.232 4.456 6.361 1.00 98.62 212 HIS A CA 1
ATOM 1661 C C . HIS A 1 212 ? -7.651 3.071 6.633 1.00 98.62 212 HIS A C 1
ATOM 1663 O O . HIS A 1 212 ? -7.810 2.532 7.729 1.00 98.62 212 HIS A O 1
ATOM 1669 N N . ILE A 1 213 ? -6.968 2.512 5.635 1.00 98.75 213 ILE A N 1
ATOM 1670 C CA . ILE A 1 213 ? -6.187 1.282 5.755 1.00 98.75 213 ILE A CA 1
ATOM 1671 C C . ILE A 1 213 ? -4.794 1.539 5.177 1.00 98.75 213 ILE A C 1
ATOM 1673 O O . ILE A 1 213 ? -4.656 1.877 3.993 1.00 98.75 213 ILE A O 1
ATOM 1677 N N . ASP A 1 214 ? -3.774 1.383 6.019 1.00 98.31 214 ASP A N 1
ATOM 1678 C CA . ASP A 1 214 ? -2.368 1.532 5.643 1.00 98.31 214 ASP A CA 1
ATOM 1679 C C . ASP A 1 214 ? -1.617 0.202 5.691 1.00 98.31 214 ASP A C 1
ATOM 1681 O O . ASP A 1 214 ? -0.890 -0.113 6.629 1.00 98.31 214 ASP A O 1
ATOM 1685 N N . THR A 1 215 ? -1.734 -0.544 4.595 1.00 97.69 215 THR A N 1
ATOM 1686 C CA . THR A 1 215 ? -1.042 -1.823 4.396 1.00 97.69 215 THR A CA 1
ATOM 1687 C C . THR A 1 215 ? 0.485 -1.697 4.448 1.00 97.69 215 THR A C 1
ATOM 1689 O O . THR A 1 215 ? 1.175 -2.678 4.704 1.00 97.69 215 THR A O 1
ATOM 1692 N N . THR A 1 216 ? 1.041 -0.503 4.205 1.00 97.50 216 THR A N 1
ATOM 1693 C CA . THR A 1 216 ? 2.494 -0.301 4.292 1.00 97.50 216 THR A CA 1
ATOM 1694 C C . THR A 1 216 ? 2.944 -0.285 5.746 1.00 97.50 216 THR A C 1
ATOM 1696 O O . THR A 1 216 ? 3.963 -0.879 6.078 1.00 97.50 216 THR A O 1
ATOM 1699 N N . TRP A 1 217 ? 2.207 0.419 6.607 1.00 96.81 217 TRP A N 1
ATOM 1700 C CA . TRP A 1 217 ? 2.523 0.506 8.033 1.00 96.81 217 TRP A CA 1
ATOM 1701 C C . TRP A 1 217 ? 2.096 -0.747 8.805 1.00 96.81 217 TRP A C 1
ATOM 1703 O O . TRP A 1 217 ? 2.706 -1.054 9.829 1.00 96.81 217 TRP A O 1
ATOM 1713 N N . ASP A 1 218 ? 1.128 -1.501 8.280 1.00 97.62 218 ASP A N 1
ATOM 1714 C CA . ASP A 1 218 ? 0.819 -2.851 8.755 1.00 97.62 218 ASP A CA 1
ATOM 1715 C C . ASP A 1 218 ? 1.954 -3.862 8.430 1.00 97.62 218 ASP A C 1
ATOM 1717 O O . ASP A 1 218 ? 2.192 -4.802 9.190 1.00 97.62 218 ASP A O 1
ATOM 1721 N N . ASP A 1 219 ? 2.763 -3.644 7.381 1.00 95.75 219 ASP A N 1
ATOM 1722 C CA . ASP A 1 219 ? 4.039 -4.359 7.173 1.00 95.75 219 ASP A CA 1
ATOM 1723 C C . ASP A 1 219 ? 5.184 -3.724 7.979 1.00 95.75 219 ASP A C 1
ATOM 1725 O O . ASP A 1 219 ? 6.146 -3.164 7.447 1.00 95.75 219 ASP A O 1
ATOM 1729 N N . ALA A 1 220 ? 5.108 -3.835 9.305 1.00 90.06 220 ALA A N 1
ATOM 1730 C CA . ALA A 1 220 ? 6.133 -3.291 10.196 1.00 90.06 220 ALA A CA 1
ATOM 1731 C C . ALA A 1 220 ? 7.531 -3.915 9.986 1.00 90.06 220 ALA A C 1
ATOM 1733 O O . ALA A 1 220 ? 8.535 -3.355 10.429 1.00 90.06 220 ALA A O 1
ATOM 1734 N N . GLY A 1 221 ? 7.623 -5.085 9.340 1.00 89.94 221 GLY A N 1
ATOM 1735 C CA . GLY A 1 221 ? 8.875 -5.823 9.141 1.00 89.94 221 GLY A CA 1
ATOM 1736 C C . GLY A 1 221 ? 9.438 -6.491 10.405 1.00 89.94 221 GLY A C 1
ATOM 1737 O O . GLY A 1 221 ? 10.524 -7.074 10.359 1.00 89.94 221 GLY A O 1
ATOM 1738 N N . TYR A 1 222 ? 8.717 -6.424 11.527 1.00 91.50 222 TYR A N 1
ATOM 1739 C CA . TYR A 1 222 ? 9.024 -7.097 12.789 1.00 91.50 222 TYR A CA 1
ATOM 1740 C C . TYR A 1 222 ? 7.742 -7.356 13.595 1.00 91.50 222 TYR A C 1
ATOM 1742 O O . TYR A 1 222 ? 6.686 -6.800 13.302 1.00 91.50 222 TYR A O 1
ATOM 1750 N N . GLU A 1 223 ? 7.843 -8.204 14.618 1.00 91.38 223 GLU A N 1
ATOM 1751 C CA . GLU A 1 223 ? 6.746 -8.495 15.546 1.00 91.38 223 GLU A CA 1
ATOM 1752 C C . GLU A 1 223 ? 6.902 -7.703 16.850 1.00 91.38 223 GLU A C 1
ATOM 1754 O O . GLU A 1 223 ? 8.013 -7.548 17.365 1.00 91.38 223 GLU A O 1
ATOM 1759 N N . ASP A 1 224 ? 5.780 -7.263 17.420 1.00 92.75 224 ASP A N 1
ATOM 1760 C CA . ASP A 1 224 ? 5.715 -6.650 18.745 1.00 92.75 224 ASP A CA 1
ATOM 1761 C C . ASP A 1 224 ? 4.805 -7.484 19.663 1.00 92.75 224 ASP A C 1
ATOM 1763 O O . ASP A 1 224 ? 3.701 -7.880 19.298 1.00 92.75 224 ASP A O 1
ATOM 1767 N N . ASN A 1 225 ? 5.266 -7.779 20.881 1.00 90.44 225 ASN A N 1
ATOM 1768 C CA . ASN A 1 225 ? 4.514 -8.624 21.818 1.00 90.44 225 ASN A CA 1
ATOM 1769 C C . ASN A 1 225 ? 3.306 -7.904 22.448 1.00 90.44 225 ASN A C 1
ATOM 1771 O O . ASN A 1 225 ? 2.427 -8.546 23.035 1.00 90.44 225 ASN A O 1
ATOM 1775 N N . SER A 1 226 ? 3.272 -6.571 22.390 1.00 92.19 226 SER A N 1
ATOM 1776 C CA . SER A 1 226 ? 2.207 -5.760 22.972 1.00 92.19 226 SER A CA 1
ATOM 1777 C C . SER A 1 226 ? 0.983 -5.691 22.062 1.00 92.19 226 SER A C 1
ATOM 1779 O O . SER A 1 226 ? -0.133 -5.805 22.579 1.00 92.19 226 SER A O 1
ATOM 1781 N N . VAL A 1 227 ? 1.160 -5.611 20.738 1.00 94.88 227 VAL A N 1
ATOM 1782 C CA . VAL A 1 227 ? 0.094 -5.331 19.762 1.00 94.88 227 VAL A CA 1
ATOM 1783 C C . VAL A 1 227 ? 0.303 -6.058 18.424 1.00 94.88 227 VAL A C 1
ATOM 1785 O O . VAL A 1 227 ? 1.423 -6.324 18.008 1.00 94.88 227 VAL A O 1
ATOM 1788 N N . ASP A 1 228 ? -0.801 -6.375 17.748 1.00 96.75 228 ASP A N 1
ATOM 1789 C CA . ASP A 1 228 ? -0.826 -6.975 16.408 1.00 96.75 228 ASP A CA 1
ATOM 1790 C C . ASP A 1 228 ? -0.528 -5.895 15.354 1.00 96.75 228 ASP A C 1
ATOM 1792 O O . ASP A 1 228 ? -1.425 -5.160 14.942 1.00 96.75 228 ASP A O 1
ATOM 1796 N N . LEU A 1 229 ? 0.747 -5.752 14.974 1.00 96.75 229 LEU A N 1
ATOM 1797 C CA . LEU A 1 229 ? 1.179 -4.702 14.044 1.00 96.75 229 LEU A CA 1
ATOM 1798 C C . LEU A 1 229 ? 0.654 -4.886 12.621 1.00 96.75 229 LEU A C 1
ATOM 1800 O O . LEU A 1 229 ? 0.546 -3.894 11.920 1.00 96.75 229 LEU A O 1
ATOM 1804 N N . GLN A 1 230 ? 0.265 -6.100 12.226 1.00 97.56 230 GLN A N 1
ATOM 1805 C CA . GLN A 1 230 ? -0.237 -6.385 10.873 1.00 97.56 230 GLN A CA 1
ATOM 1806 C C . GLN A 1 230 ? -1.652 -5.851 10.620 1.00 97.56 230 GLN A C 1
ATOM 1808 O O . GLN A 1 230 ? -2.162 -5.935 9.506 1.00 97.56 230 GLN A O 1
ATOM 1813 N N . HIS A 1 231 ? -2.288 -5.313 11.660 1.00 98.31 231 HIS A N 1
ATOM 1814 C CA . HIS A 1 231 ? -3.636 -4.766 11.599 1.00 98.31 231 HIS A CA 1
ATOM 1815 C C . HIS A 1 231 ? -3.775 -3.463 12.395 1.00 98.31 231 HIS A C 1
ATOM 1817 O O . HIS A 1 231 ? -4.896 -3.029 12.684 1.00 98.31 231 HIS A O 1
ATOM 1823 N N . LEU A 1 232 ? -2.656 -2.859 12.820 1.00 98.06 232 LEU A N 1
ATOM 1824 C CA . LEU A 1 232 ? -2.679 -1.677 13.678 1.00 98.06 232 LEU A CA 1
ATOM 1825 C C . LEU A 1 232 ? -3.316 -0.477 12.973 1.00 98.06 232 LEU A C 1
ATOM 1827 O O . LEU A 1 232 ? -4.052 0.293 13.594 1.00 98.06 232 LEU A O 1
ATOM 1831 N N . TYR A 1 233 ? -3.075 -0.365 11.672 1.00 98.25 233 TYR A N 1
ATOM 1832 C CA . TYR A 1 233 ? -3.532 0.722 10.820 1.00 98.25 233 TYR A CA 1
ATOM 1833 C C . TYR A 1 233 ? -4.719 0.314 9.942 1.00 98.25 233 TYR A C 1
ATOM 1835 O O . TYR A 1 233 ? -5.050 1.002 8.973 1.00 98.25 233 TYR A O 1
ATOM 1843 N N . PHE A 1 234 ? -5.406 -0.773 10.310 1.00 98.75 234 PHE A N 1
ATOM 1844 C CA . PHE A 1 234 ? -6.572 -1.277 9.601 1.00 98.75 234 PHE A CA 1
ATOM 1845 C C . PHE A 1 234 ? -7.873 -0.686 10.155 1.00 98.75 234 PHE A C 1
ATOM 1847 O O . PHE A 1 234 ? -8.348 -1.037 11.241 1.00 98.75 234 PHE A O 1
ATOM 1854 N N . GLY A 1 235 ? -8.506 0.171 9.358 1.00 98.44 235 GLY A N 1
ATOM 1855 C CA . GLY A 1 235 ? -9.852 0.668 9.612 1.00 98.44 235 GLY A CA 1
ATOM 1856 C C . GLY A 1 235 ? -9.884 1.868 10.562 1.00 98.44 235 GLY A C 1
ATOM 1857 O O . GLY A 1 235 ? -10.722 1.921 11.458 1.00 98.44 235 GLY A O 1
ATOM 1858 N N . LEU A 1 236 ? -8.936 2.799 10.428 1.00 98.31 236 LEU A N 1
ATOM 1859 C CA . LEU A 1 236 ? -8.864 4.019 11.242 1.00 98.31 236 LEU A CA 1
ATOM 1860 C C . LEU A 1 236 ? -9.751 5.136 10.664 1.00 98.31 236 LEU A C 1
ATOM 1862 O O . LEU A 1 236 ? -10.064 5.141 9.474 1.00 98.31 236 LEU A O 1
ATOM 1866 N N . ASN A 1 237 ? -10.148 6.098 11.497 1.00 97.50 237 ASN A N 1
ATOM 1867 C CA . ASN A 1 237 ? -10.919 7.274 11.081 1.00 97.50 237 ASN A CA 1
ATOM 1868 C C . ASN A 1 237 ? -10.009 8.497 10.838 1.00 97.50 237 ASN A C 1
ATOM 1870 O O . ASN A 1 237 ? -8.809 8.461 11.127 1.00 97.50 237 ASN A O 1
ATOM 1874 N N . ASP A 1 238 ? -10.582 9.585 10.313 1.00 97.00 238 ASP A N 1
ATOM 1875 C CA . ASP A 1 238 ? -9.861 10.828 10.017 1.00 97.00 238 ASP A CA 1
ATOM 1876 C C . ASP A 1 238 ? -9.175 11.383 11.279 1.00 97.00 238 ASP A C 1
ATOM 1878 O O . ASP A 1 238 ? -8.051 11.876 11.209 1.00 97.00 238 ASP A O 1
ATOM 1882 N N . GLU A 1 239 ? -9.834 11.323 12.442 1.00 94.62 239 GLU A N 1
ATOM 1883 C CA . GLU A 1 239 ? -9.295 11.875 13.690 1.00 94.62 239 GLU A CA 1
ATOM 1884 C C . GLU A 1 239 ? -8.002 11.171 14.106 1.00 94.62 239 GLU A C 1
ATOM 1886 O O . GLU A 1 239 ? -6.995 11.838 14.343 1.00 94.62 239 GLU A O 1
ATOM 1891 N N . LEU A 1 240 ? -8.007 9.835 14.133 1.00 94.31 240 LEU A N 1
ATOM 1892 C CA . LEU A 1 240 ? -6.823 9.052 14.461 1.00 94.31 240 LEU A CA 1
ATOM 1893 C C . LEU A 1 240 ? -5.703 9.265 13.446 1.00 94.31 240 LEU A C 1
ATOM 1895 O O . LEU A 1 240 ? -4.573 9.539 13.846 1.00 94.31 240 LEU A O 1
ATOM 1899 N N . MET A 1 241 ? -6.008 9.206 12.145 1.00 94.44 241 MET A N 1
ATOM 1900 C CA . MET A 1 241 ? -4.986 9.388 11.108 1.00 94.44 241 MET A CA 1
ATOM 1901 C C . MET A 1 241 ? -4.342 10.776 11.157 1.00 94.44 241 MET A C 1
ATOM 1903 O O . MET A 1 241 ? -3.133 10.891 10.974 1.00 94.44 241 MET A O 1
ATOM 1907 N N . ASN A 1 242 ? -5.107 11.827 11.467 1.00 93.88 242 ASN A N 1
ATOM 1908 C CA . ASN A 1 242 ? -4.575 13.186 11.615 1.00 93.88 242 ASN A CA 1
ATOM 1909 C C . ASN A 1 242 ? -3.714 13.387 12.875 1.00 93.88 242 ASN A C 1
ATOM 1911 O O . ASN A 1 242 ? -2.984 14.374 12.955 1.00 93.88 242 ASN A O 1
ATOM 1915 N N . GLN A 1 243 ? -3.791 12.493 13.866 1.00 91.12 243 GLN A N 1
ATOM 1916 C CA . GLN A 1 243 ? -2.915 12.541 15.042 1.00 91.12 243 GLN A CA 1
ATOM 1917 C C . GLN A 1 243 ? -1.552 11.890 14.780 1.00 91.12 243 GLN A C 1
ATOM 1919 O O . GLN A 1 243 ? -0.562 12.293 15.390 1.00 91.12 243 GLN A O 1
ATOM 1924 N N . ILE A 1 244 ? -1.493 10.898 13.886 1.00 90.81 244 ILE A N 1
ATOM 1925 C CA . ILE A 1 244 ? -0.263 10.149 13.581 1.00 90.81 244 ILE A CA 1
ATOM 1926 C C . ILE A 1 244 ? 0.429 10.598 12.285 1.00 90.81 244 ILE A C 1
ATOM 1928 O O . ILE A 1 244 ? 1.623 10.351 12.136 1.00 90.81 244 ILE A O 1
ATOM 1932 N N . HIS A 1 245 ? -0.278 11.303 11.398 1.00 91.94 245 HIS A N 1
ATOM 1933 C CA . HIS A 1 245 ? 0.263 11.877 10.166 1.00 91.94 245 HIS A CA 1
ATOM 1934 C C . HIS A 1 245 ? 0.031 13.380 10.081 1.00 91.94 245 HIS A C 1
ATOM 1936 O O . HIS A 1 245 ? -0.972 13.914 10.553 1.00 91.94 245 HIS A O 1
ATOM 1942 N N . SER A 1 246 ? 0.935 14.073 9.389 1.00 92.38 246 SER A N 1
ATOM 1943 C CA . SER A 1 246 ? 0.759 15.496 9.081 1.00 92.38 246 SER A CA 1
ATOM 1944 C C . SER A 1 246 ? 0.277 15.715 7.646 1.00 92.38 246 SER A C 1
ATOM 1946 O O . SER A 1 246 ? 0.666 14.998 6.728 1.00 92.38 246 SER A O 1
ATOM 1948 N N . SER A 1 247 ? -0.516 16.767 7.422 1.00 92.25 247 SER A N 1
ATOM 1949 C CA . SER A 1 247 ? -0.978 17.174 6.081 1.00 92.25 247 SER A CA 1
ATOM 1950 C C . SER A 1 247 ? -1.786 16.098 5.336 1.00 92.25 247 SER A C 1
ATOM 1952 O O . SER A 1 247 ? -1.630 15.945 4.124 1.00 92.25 247 SER A O 1
ATOM 1954 N N . VAL A 1 248 ? -2.637 15.353 6.050 1.00 94.56 248 VAL A N 1
ATOM 1955 C CA . VAL A 1 248 ? -3.492 14.316 5.454 1.00 94.56 248 VAL A CA 1
ATOM 1956 C C . VAL A 1 248 ? -4.472 14.938 4.459 1.00 94.56 248 VAL A C 1
ATOM 1958 O O . VAL A 1 248 ? -5.132 15.939 4.738 1.00 94.56 248 VAL A O 1
ATOM 1961 N N . THR A 1 249 ? -4.561 14.340 3.276 1.00 95.06 249 THR A N 1
ATOM 1962 C CA . THR A 1 249 ? -5.404 14.778 2.163 1.00 95.06 249 THR A CA 1
ATOM 1963 C C . THR A 1 249 ? -6.004 13.573 1.452 1.00 95.06 249 THR A C 1
ATOM 1965 O O . THR A 1 249 ? -5.342 12.553 1.270 1.00 95.06 249 THR A O 1
ATOM 1968 N N . SER A 1 250 ? -7.258 13.707 1.025 1.00 95.62 250 SER A N 1
ATOM 1969 C CA . SER A 1 250 ? -7.971 12.733 0.197 1.00 95.62 250 SER A CA 1
ATOM 1970 C C . SER A 1 250 ? -8.097 13.268 -1.228 1.00 95.62 250 SER A C 1
ATOM 1972 O O . SER A 1 250 ? -8.379 14.451 -1.431 1.00 95.62 250 SER A O 1
ATOM 1974 N N . SER A 1 251 ? -7.907 12.396 -2.221 1.00 94.62 251 SER A N 1
ATOM 1975 C CA . SER A 1 251 ? -7.978 12.788 -3.635 1.00 94.62 251 SER A CA 1
ATOM 1976 C C . SER A 1 251 ? -9.398 13.140 -4.078 1.00 94.62 251 SER A C 1
ATOM 1978 O O . SER A 1 251 ? -9.567 14.037 -4.903 1.00 94.62 251 SER A O 1
ATOM 1980 N N . ASN A 1 252 ? -10.413 12.471 -3.520 1.00 95.06 252 ASN A N 1
ATOM 1981 C CA . ASN A 1 252 ? -11.822 12.716 -3.839 1.00 95.06 252 ASN A CA 1
ATOM 1982 C C . ASN A 1 252 ? -12.616 13.379 -2.697 1.00 95.06 252 ASN A C 1
ATOM 1984 O O . ASN A 1 252 ? -13.831 13.530 -2.808 1.00 95.06 252 ASN A O 1
ATOM 1988 N N . GLY A 1 253 ? -11.951 13.801 -1.620 1.00 94.25 253 GLY A N 1
ATOM 1989 C CA . GLY A 1 253 ? -12.588 14.431 -0.462 1.00 94.25 253 GLY A CA 1
ATOM 1990 C C . GLY A 1 253 ? -13.479 13.486 0.352 1.00 94.25 253 GLY A C 1
ATOM 1991 O O . GLY A 1 253 ? -14.506 13.927 0.865 1.00 94.25 253 GLY A O 1
ATOM 1992 N N . ILE A 1 254 ? -13.122 12.198 0.441 1.00 95.12 254 ILE A N 1
ATOM 1993 C CA . ILE A 1 254 ? -13.783 11.249 1.349 1.00 95.12 254 ILE A CA 1
ATOM 1994 C C . ILE A 1 254 ? -13.539 11.661 2.804 1.00 95.12 254 ILE A C 1
ATOM 1996 O O . ILE A 1 254 ? -12.543 12.319 3.106 1.00 95.12 254 ILE A O 1
ATOM 2000 N N . SER A 1 255 ? -14.441 11.261 3.698 1.00 94.94 255 SER A N 1
ATOM 2001 C CA . SER A 1 255 ? -14.294 11.487 5.135 1.00 94.94 255 SER A CA 1
ATOM 2002 C C . SER A 1 255 ? -14.635 10.217 5.901 1.00 94.94 255 SER A C 1
ATOM 2004 O O . SER A 1 255 ? -15.720 9.651 5.727 1.00 94.94 255 SER A O 1
ATOM 2006 N N . ALA A 1 256 ? -13.685 9.754 6.708 1.00 96.81 256 ALA A N 1
ATOM 2007 C CA . ALA A 1 256 ? -13.803 8.571 7.538 1.00 96.81 256 ALA A CA 1
ATOM 2008 C C . ALA A 1 256 ? -14.145 8.980 8.976 1.00 96.81 256 ALA A C 1
ATOM 2010 O O . ALA A 1 256 ? -13.340 9.588 9.679 1.00 96.81 256 ALA A O 1
ATOM 2011 N N . HIS A 1 257 ? -15.344 8.632 9.443 1.00 96.12 257 HIS A N 1
ATOM 2012 C CA . HIS A 1 257 ? -15.786 8.936 10.813 1.00 96.12 257 HIS A CA 1
ATOM 2013 C C . HIS A 1 257 ? -15.974 7.692 11.683 1.00 96.12 257 HIS A C 1
ATOM 2015 O O . HIS A 1 257 ? -15.901 7.781 12.907 1.00 96.12 257 HIS A O 1
ATOM 2021 N N . SER A 1 258 ? -16.238 6.542 11.061 1.00 96.44 258 SER A N 1
ATOM 2022 C CA . SER A 1 258 ? -16.546 5.304 11.773 1.00 96.44 258 SER A CA 1
ATOM 2023 C C . SER A 1 258 ? -15.272 4.572 12.191 1.00 96.44 258 SER A C 1
ATOM 2025 O O . SER A 1 258 ? -14.241 4.656 11.529 1.00 96.44 258 SER A O 1
ATOM 2027 N N . LEU A 1 259 ? -15.379 3.812 13.280 1.00 97.94 259 LEU A N 1
ATOM 2028 C CA . LEU A 1 259 ? -14.400 2.812 13.716 1.00 97.94 259 LEU A CA 1
ATOM 2029 C C . LEU A 1 259 ? -15.022 1.413 13.823 1.00 97.94 259 LEU A C 1
ATOM 2031 O O . LEU A 1 259 ? -14.381 0.493 14.315 1.00 97.94 259 LEU A O 1
ATOM 2035 N N . GLU A 1 260 ? -16.267 1.231 13.372 1.00 97.75 260 GLU A N 1
ATOM 2036 C CA . GLU A 1 260 ? -16.988 -0.042 13.509 1.00 97.75 260 GLU A CA 1
ATOM 2037 C C . GLU A 1 260 ? -16.270 -1.200 12.802 1.00 97.75 260 GLU A C 1
ATOM 2039 O O . GLU A 1 260 ? -16.218 -2.300 13.350 1.00 97.75 260 GLU A O 1
ATOM 2044 N N . ASP A 1 261 ? -15.671 -0.935 11.634 1.00 98.38 261 ASP A N 1
ATOM 2045 C CA . ASP A 1 261 ? -14.848 -1.884 10.873 1.00 98.38 261 ASP A CA 1
ATOM 2046 C C . ASP A 1 261 ? -13.338 -1.702 11.108 1.00 98.38 261 ASP A C 1
ATOM 2048 O O . ASP A 1 261 ? -12.517 -2.228 10.354 1.00 98.38 261 ASP A O 1
ATOM 2052 N N . ASN A 1 262 ? -12.939 -1.010 12.182 1.00 98.69 262 ASN A N 1
ATOM 2053 C CA . ASN A 1 262 ? -11.574 -1.140 12.683 1.00 98.69 262 ASN A CA 1
ATOM 2054 C C . ASN A 1 262 ? -11.314 -2.596 13.078 1.00 98.69 262 ASN A C 1
ATOM 2056 O O . ASN A 1 262 ? -12.150 -3.224 13.731 1.00 98.69 262 ASN A O 1
ATOM 2060 N N . TYR A 1 263 ? -10.134 -3.123 12.758 1.00 98.81 263 TYR A N 1
ATOM 2061 C CA . TYR A 1 263 ? -9.841 -4.535 12.985 1.00 98.81 263 TYR A CA 1
ATOM 2062 C C . TYR A 1 263 ? -10.006 -4.973 14.450 1.00 98.81 263 TYR A C 1
ATOM 2064 O O . TYR A 1 263 ? -10.662 -5.983 14.721 1.00 98.81 263 TYR A O 1
ATOM 2072 N N . PHE A 1 264 ? -9.475 -4.226 15.425 1.00 98.75 264 PHE A N 1
ATOM 2073 C CA . PHE A 1 264 ? -9.569 -4.611 16.842 1.00 98.75 264 PHE A CA 1
ATOM 2074 C C . PHE A 1 264 ? -10.977 -4.456 17.404 1.00 98.75 264 PHE A C 1
ATOM 2076 O O . PHE A 1 264 ? -11.371 -5.249 18.266 1.00 98.75 264 PHE A O 1
ATOM 2083 N N . ILE A 1 265 ? -11.721 -3.458 16.922 1.00 98.69 265 ILE A N 1
ATOM 2084 C CA . ILE A 1 265 ? -13.123 -3.240 17.286 1.00 98.69 265 ILE A CA 1
ATOM 2085 C C . ILE A 1 265 ? -13.978 -4.376 16.729 1.00 98.69 265 ILE A C 1
ATOM 2087 O O . ILE A 1 265 ? -14.601 -5.113 17.494 1.00 98.69 265 ILE A O 1
ATOM 2091 N N . LYS A 1 266 ? -13.945 -4.584 15.409 1.00 98.31 266 LYS A N 1
ATOM 2092 C CA . LYS A 1 266 ? -14.790 -5.551 14.702 1.00 98.31 266 LYS A CA 1
ATOM 2093 C C . LYS A 1 266 ? -14.552 -6.986 15.160 1.00 98.31 266 LYS A C 1
ATOM 2095 O O . LYS A 1 266 ? -15.500 -7.754 15.305 1.00 98.31 266 LYS A O 1
ATOM 2100 N N . THR A 1 267 ? -13.296 -7.352 15.427 1.00 98.38 267 THR A N 1
ATOM 2101 C CA . THR A 1 267 ? -12.934 -8.697 15.912 1.00 98.38 267 THR A CA 1
ATOM 2102 C C . THR A 1 267 ? -13.106 -8.865 17.424 1.00 98.38 267 THR A C 1
ATOM 2104 O O . THR A 1 267 ? -12.991 -9.977 17.939 1.00 98.38 267 THR A O 1
ATOM 2107 N N . GLY A 1 268 ? -13.343 -7.778 18.165 1.00 98.31 268 GLY A N 1
ATOM 2108 C CA . GLY A 1 268 ? -13.388 -7.778 19.627 1.00 98.31 268 GLY A CA 1
ATOM 2109 C C . GLY A 1 268 ? -12.026 -7.963 20.307 1.00 98.31 268 GLY A C 1
ATOM 2110 O O . GLY A 1 268 ? -11.973 -8.021 21.537 1.00 98.31 268 GLY A O 1
ATOM 2111 N N . LYS A 1 269 ? -10.917 -8.023 19.552 1.00 98.50 269 LYS A N 1
ATOM 2112 C CA . LYS A 1 269 ? -9.551 -8.101 20.101 1.00 98.50 269 LYS A CA 1
ATOM 2113 C C . LYS A 1 269 ? -9.215 -6.905 21.002 1.00 98.50 269 LYS A C 1
ATOM 2115 O O . LYS A 1 269 ? -8.396 -7.055 21.909 1.00 98.50 269 LYS A O 1
ATOM 2120 N N . ILE A 1 270 ? -9.879 -5.757 20.821 1.00 98.62 270 ILE A N 1
ATOM 2121 C CA . ILE A 1 270 ? -9.694 -4.562 21.664 1.00 98.62 270 ILE A CA 1
ATOM 2122 C C . ILE A 1 270 ? -9.939 -4.833 23.160 1.00 98.62 270 ILE A C 1
ATOM 2124 O O . ILE A 1 270 ? -9.345 -4.181 24.020 1.00 98.62 270 ILE A O 1
ATOM 2128 N N . LYS A 1 271 ? -10.736 -5.861 23.486 1.00 98.06 271 LYS A N 1
ATOM 2129 C CA . LYS A 1 271 ? -11.043 -6.279 24.863 1.00 98.06 271 LYS A CA 1
ATOM 2130 C C . LYS A 1 271 ? -9.824 -6.679 25.681 1.00 98.06 271 LYS A C 1
ATOM 2132 O O . LYS A 1 271 ? -9.851 -6.540 26.901 1.00 98.06 271 LYS A O 1
ATOM 2137 N N . LYS A 1 272 ? -8.730 -7.079 25.018 1.00 97.12 272 LYS A N 1
ATOM 2138 C CA . LYS A 1 272 ? -7.421 -7.278 25.660 1.00 97.12 272 LYS A CA 1
ATOM 2139 C C . LYS A 1 272 ? -7.004 -6.052 26.483 1.00 97.12 272 LYS A C 1
ATOM 2141 O O . LYS A 1 272 ? -6.404 -6.224 27.539 1.00 97.12 272 LYS A O 1
ATOM 2146 N N . TRP A 1 273 ? -7.337 -4.848 26.015 1.00 98.00 273 TRP A N 1
ATOM 2147 C CA . TRP A 1 273 ? -6.990 -3.593 26.677 1.00 98.00 273 TRP A CA 1
ATOM 2148 C C . TRP A 1 273 ? -8.179 -2.914 27.357 1.00 98.00 273 TRP A C 1
ATOM 2150 O O . TRP A 1 273 ? -7.973 -2.312 28.404 1.00 98.00 273 TRP A O 1
ATOM 2160 N N . SER A 1 274 ? -9.405 -3.001 26.828 1.00 98.25 274 SER A N 1
ATOM 2161 C CA . SER A 1 274 ? -10.544 -2.267 27.408 1.00 98.25 274 SER A CA 1
ATOM 2162 C C . SER A 1 274 ? -11.109 -2.892 28.687 1.00 98.25 274 SER A C 1
ATOM 2164 O O . SER A 1 274 ? -11.508 -2.163 29.595 1.00 98.25 274 SER A O 1
ATOM 2166 N N . ASP A 1 275 ? -11.142 -4.226 28.793 1.00 97.94 275 ASP A N 1
ATOM 2167 C CA . ASP A 1 275 ? -11.903 -4.914 29.851 1.00 97.94 275 ASP A CA 1
ATOM 2168 C C . ASP A 1 275 ? -11.345 -4.654 31.258 1.00 97.94 275 ASP A C 1
ATOM 2170 O O . ASP A 1 275 ? -12.092 -4.669 32.238 1.00 97.94 275 ASP A O 1
ATOM 2174 N N . GLN A 1 276 ? -10.050 -4.339 31.362 1.00 97.06 276 GLN A N 1
ATOM 2175 C CA . GLN A 1 276 ? -9.401 -4.021 32.637 1.00 97.06 276 GLN A CA 1
ATOM 2176 C C . GLN A 1 276 ? -9.977 -2.765 33.318 1.00 97.06 276 GLN A C 1
ATOM 2178 O O . GLN A 1 276 ? -9.842 -2.622 34.530 1.00 97.06 276 GLN A O 1
ATOM 2183 N N . TYR A 1 277 ? -10.642 -1.876 32.570 1.00 98.00 277 TYR A N 1
ATOM 2184 C CA . TYR A 1 277 ? -11.213 -0.634 33.104 1.00 98.00 277 TYR A CA 1
ATOM 2185 C C . TYR A 1 277 ? -12.690 -0.762 33.491 1.00 98.00 277 TYR A C 1
ATOM 2187 O O . TYR A 1 277 ? -13.226 0.106 34.178 1.00 98.00 277 TYR A O 1
ATOM 2195 N N . VAL A 1 278 ? -13.360 -1.855 33.105 1.00 97.62 278 VAL A N 1
ATOM 2196 C CA . VAL A 1 278 ? -14.812 -2.008 33.282 1.00 97.62 278 VAL A CA 1
ATOM 2197 C C . VAL A 1 278 ? -15.223 -1.988 34.752 1.00 97.62 278 VAL A C 1
ATOM 2199 O O . VAL A 1 278 ? -16.218 -1.354 35.102 1.00 97.62 278 VAL A O 1
ATOM 2202 N N . SER A 1 279 ? -14.475 -2.660 35.632 1.00 97.44 279 SER A N 1
ATOM 2203 C CA . SER A 1 279 ? -14.791 -2.675 37.066 1.00 97.44 279 SER A CA 1
ATOM 2204 C C . SER A 1 279 ? -14.651 -1.295 37.701 1.00 97.44 279 SER A C 1
ATOM 2206 O O . SER A 1 279 ? -15.528 -0.895 38.460 1.00 97.44 279 SER A O 1
ATOM 2208 N N . THR A 1 280 ? -13.588 -0.567 37.356 1.00 97.62 280 THR A N 1
ATOM 2209 C CA . THR A 1 280 ? -13.318 0.779 37.875 1.00 97.62 280 THR A CA 1
ATOM 2210 C C . THR A 1 280 ? -14.385 1.763 37.412 1.00 97.62 280 THR A C 1
ATOM 2212 O O . THR A 1 280 ? -14.937 2.492 38.228 1.00 97.62 280 THR A O 1
ATOM 2215 N N . ILE A 1 281 ? -14.766 1.724 36.133 1.00 98.12 281 ILE A N 1
ATOM 2216 C CA . ILE A 1 281 ? -15.849 2.566 35.608 1.00 98.12 281 ILE A CA 1
ATOM 2217 C C . ILE A 1 281 ? -17.166 2.272 36.335 1.00 98.12 281 ILE A C 1
ATOM 2219 O O . ILE A 1 281 ? -17.833 3.199 36.783 1.00 98.12 281 ILE A O 1
ATOM 2223 N N . ARG A 1 282 ? -17.529 0.995 36.534 1.00 97.25 282 ARG A N 1
ATOM 2224 C CA . ARG A 1 282 ? -18.745 0.642 37.293 1.00 97.25 282 ARG A CA 1
ATOM 2225 C C . ARG A 1 282 ? -18.726 1.170 38.720 1.00 97.25 282 ARG A C 1
ATOM 2227 O O . ARG A 1 282 ? -19.781 1.518 39.236 1.00 97.25 282 ARG A O 1
ATOM 2234 N N . GLU A 1 283 ? -17.569 1.192 39.371 1.00 97.62 283 GLU A N 1
ATOM 2235 C CA . GLU A 1 283 ? -17.436 1.749 40.717 1.00 97.62 283 GLU A CA 1
ATOM 2236 C C . GLU A 1 283 ? -17.755 3.248 40.731 1.00 97.62 283 GLU A C 1
ATOM 2238 O O . GLU A 1 283 ? -18.617 3.664 41.505 1.00 97.62 283 GLU A O 1
ATOM 2243 N N . HIS A 1 284 ? -17.167 4.029 39.820 1.00 97.75 284 HIS A N 1
ATOM 2244 C CA . HIS A 1 284 ? -17.469 5.459 39.681 1.00 97.75 284 HIS A CA 1
ATOM 2245 C C . HIS A 1 284 ? -18.952 5.716 39.368 1.00 97.75 284 HIS A C 1
ATOM 2247 O O . HIS A 1 284 ? -19.588 6.549 40.017 1.00 97.75 284 HIS A O 1
ATOM 2253 N N . LEU A 1 285 ? -19.539 4.947 38.443 1.00 96.62 285 LEU A N 1
ATOM 2254 C CA . LEU A 1 285 ? -20.963 5.060 38.105 1.00 96.62 285 LEU A CA 1
ATOM 2255 C C . LEU A 1 285 ? -21.866 4.743 39.307 1.00 96.62 285 LEU A C 1
ATOM 2257 O O . LEU A 1 285 ? -22.795 5.491 39.603 1.00 96.62 285 LEU A O 1
ATOM 2261 N N . ASN A 1 286 ? -21.571 3.678 40.059 1.00 95.75 286 ASN A N 1
ATOM 2262 C CA . ASN A 1 286 ? -22.334 3.316 41.260 1.00 95.75 286 ASN A CA 1
ATOM 2263 C C . ASN A 1 286 ? -22.201 4.352 42.386 1.00 95.75 286 ASN A C 1
ATOM 2265 O O . ASN A 1 286 ? -23.112 4.487 43.206 1.00 95.75 286 ASN A O 1
ATOM 2269 N N . ASN A 1 287 ? -21.087 5.085 42.425 1.00 96.50 287 ASN A N 1
ATOM 2270 C CA . ASN A 1 287 ? -20.875 6.198 43.347 1.00 96.50 287 ASN A CA 1
ATOM 2271 C C . ASN A 1 287 ? -21.586 7.490 42.898 1.00 96.50 287 ASN A C 1
ATOM 2273 O O . ASN A 1 287 ? -21.584 8.470 43.644 1.00 96.50 287 ASN A O 1
ATOM 2277 N N . GLY A 1 288 ? -22.221 7.494 41.720 1.00 95.62 288 GLY A N 1
ATOM 2278 C CA . GLY A 1 288 ? -22.914 8.655 41.161 1.00 95.62 288 GLY A CA 1
ATOM 2279 C C . GLY A 1 288 ? -21.965 9.740 40.648 1.00 95.62 288 GLY A C 1
ATOM 2280 O O . GLY A 1 288 ? -22.305 10.923 40.694 1.00 95.62 288 GLY A O 1
ATOM 2281 N N . GLU A 1 289 ? -20.757 9.364 40.221 1.00 97.12 289 GLU A N 1
ATOM 2282 C CA . GLU A 1 289 ? -19.788 10.297 39.650 1.00 97.12 289 GLU A CA 1
ATOM 2283 C C . GLU A 1 289 ? -20.093 10.571 38.173 1.00 97.12 289 GLU A C 1
ATOM 2285 O O . GLU A 1 289 ? -20.122 9.658 37.352 1.00 97.12 289 GLU A O 1
ATOM 2290 N N . ASN A 1 290 ? -20.265 11.848 37.823 1.00 95.62 290 ASN A N 1
ATOM 2291 C CA . ASN A 1 290 ? -20.594 12.262 36.451 1.00 95.62 290 ASN A CA 1
ATOM 2292 C C . ASN A 1 290 ? -19.354 12.538 35.585 1.00 95.62 290 ASN A C 1
ATOM 2294 O O . ASN A 1 290 ? -19.456 12.684 34.367 1.00 95.62 290 ASN A O 1
ATOM 2298 N N . THR A 1 291 ? -18.179 12.688 36.200 1.00 98.06 291 THR A N 1
ATOM 2299 C CA . THR A 1 291 ? -16.914 12.931 35.498 1.00 98.06 291 THR A CA 1
ATOM 2300 C C . THR A 1 291 ? -15.761 12.377 36.317 1.00 98.06 291 THR A C 1
ATOM 2302 O O . THR A 1 291 ? -15.653 12.695 37.501 1.00 98.06 291 THR A O 1
ATOM 2305 N N . PHE A 1 292 ? -14.907 11.573 35.693 1.00 98.50 292 PHE A N 1
ATOM 2306 C CA . PHE A 1 292 ? -13.734 10.982 36.333 1.00 98.50 292 PHE A CA 1
ATOM 2307 C C . PHE A 1 292 ? -12.671 10.618 35.292 1.00 98.50 292 PHE A C 1
ATOM 2309 O O . PHE A 1 292 ? -12.973 10.404 34.119 1.00 98.50 292 PHE A O 1
ATOM 2316 N N . ASP A 1 293 ? -11.424 10.536 35.748 1.00 98.44 293 ASP A N 1
ATOM 2317 C CA . ASP A 1 293 ? -10.261 10.239 34.918 1.00 98.44 293 ASP A CA 1
ATOM 2318 C C . ASP A 1 293 ? -9.632 8.912 35.342 1.00 98.44 293 ASP A C 1
ATOM 2320 O O . ASP A 1 293 ? -9.468 8.639 36.534 1.00 98.44 293 ASP A O 1
ATOM 2324 N N . ILE A 1 294 ? -9.220 8.106 34.364 1.00 98.31 294 ILE A N 1
ATOM 2325 C CA . ILE A 1 294 ? -8.482 6.863 34.601 1.00 98.31 294 ILE A CA 1
ATOM 2326 C C . ILE A 1 294 ? -7.102 6.977 33.957 1.00 98.31 294 ILE A C 1
ATOM 2328 O O . ILE A 1 294 ? -6.976 7.064 32.736 1.00 98.31 294 ILE A O 1
ATOM 2332 N N . THR A 1 295 ? -6.052 6.955 34.779 1.00 97.62 295 THR A N 1
ATOM 2333 C CA . THR A 1 295 ? -4.665 6.969 34.297 1.00 97.62 295 THR A CA 1
ATOM 2334 C C . THR A 1 295 ? -4.280 5.629 33.677 1.00 97.62 295 THR A C 1
ATOM 2336 O O . THR A 1 295 ? -4.478 4.565 34.268 1.00 97.62 295 THR A O 1
ATOM 2339 N N . ILE A 1 296 ? -3.658 5.695 32.506 1.00 96.69 296 ILE A N 1
ATOM 2340 C CA . ILE A 1 296 ? -3.143 4.552 31.768 1.00 96.69 296 ILE A CA 1
ATOM 2341 C C . ILE A 1 296 ? -1.676 4.314 32.117 1.00 96.69 296 ILE A C 1
ATOM 2343 O O . ILE A 1 296 ? -0.812 5.150 31.863 1.00 96.69 296 ILE A O 1
ATOM 2347 N N . ASN A 1 297 ? -1.399 3.129 32.662 1.00 91.06 297 ASN A N 1
ATOM 2348 C CA . ASN A 1 297 ? -0.055 2.655 32.982 1.00 91.06 297 ASN A CA 1
ATOM 2349 C C . ASN A 1 297 ? 0.308 1.469 32.077 1.00 91.06 297 ASN A C 1
ATOM 2351 O O . ASN A 1 297 ? 0.379 0.331 32.539 1.00 91.06 297 ASN A O 1
ATOM 2355 N N . ASP A 1 298 ? 0.509 1.741 30.787 1.00 92.25 298 ASP A N 1
ATOM 2356 C CA . ASP A 1 298 ? 0.930 0.756 29.784 1.00 92.25 298 ASP A CA 1
ATOM 2357 C C . ASP A 1 298 ? 2.300 1.146 29.203 1.00 92.25 298 ASP A C 1
ATOM 2359 O O . ASP A 1 298 ? 2.574 2.322 28.945 1.00 92.25 298 ASP A O 1
ATOM 2363 N N . SER A 1 299 ? 3.180 0.157 29.040 1.00 91.56 299 SER A N 1
ATOM 2364 C CA . SER A 1 299 ? 4.544 0.326 28.529 1.00 91.56 299 SER A CA 1
ATOM 2365 C C . SER A 1 299 ? 4.650 0.244 27.001 1.00 91.56 299 SER A C 1
ATOM 2367 O O . SER A 1 299 ? 5.763 0.201 26.478 1.00 91.56 299 SER A O 1
ATOM 2369 N N . MET A 1 300 ? 3.524 0.160 26.291 1.00 94.00 300 MET A N 1
ATOM 2370 C CA . MET A 1 300 ? 3.457 0.177 24.834 1.00 94.00 300 MET A CA 1
ATOM 2371 C C . MET A 1 300 ? 4.110 1.443 24.268 1.00 94.00 300 MET A C 1
ATOM 2373 O O . MET A 1 300 ? 4.018 2.528 24.849 1.00 94.00 300 MET A O 1
ATOM 2377 N N . ILE A 1 301 ? 4.757 1.292 23.111 1.00 92.88 301 ILE A N 1
ATOM 2378 C CA . ILE A 1 301 ? 5.334 2.402 22.345 1.00 92.88 301 ILE A CA 1
ATOM 2379 C C . ILE A 1 301 ? 4.260 3.475 22.120 1.00 92.88 301 ILE A C 1
ATOM 2381 O O . ILE A 1 301 ? 3.127 3.153 21.767 1.00 92.88 301 ILE A O 1
ATOM 2385 N N . ASP A 1 302 ? 4.618 4.748 22.313 1.00 91.81 302 ASP A N 1
ATOM 2386 C CA . ASP A 1 302 ? 3.655 5.857 22.362 1.00 91.81 302 ASP A CA 1
ATOM 2387 C C . ASP A 1 302 ? 2.759 5.955 21.118 1.00 91.81 302 ASP A C 1
ATOM 2389 O O . ASP A 1 302 ? 1.562 6.197 21.257 1.00 91.81 302 ASP A O 1
ATOM 2393 N N . SER A 1 303 ? 3.291 5.701 19.918 1.00 90.31 303 SER A N 1
ATOM 2394 C CA . SER A 1 303 ? 2.501 5.703 18.677 1.00 90.31 303 SER A CA 1
ATOM 2395 C C . SER A 1 303 ? 1.439 4.601 18.649 1.00 90.31 303 SER A C 1
ATOM 2397 O O . SER A 1 303 ? 0.302 4.847 18.255 1.00 90.31 303 SER A O 1
ATOM 2399 N N . TYR A 1 304 ? 1.777 3.395 19.104 1.00 94.31 304 TYR A N 1
ATOM 2400 C CA . TYR A 1 304 ? 0.845 2.265 19.156 1.00 94.31 304 TYR A CA 1
ATOM 2401 C C . TYR A 1 304 ? -0.181 2.465 20.263 1.00 94.31 304 TYR A C 1
ATOM 2403 O O . TYR A 1 304 ? -1.375 2.250 20.066 1.00 94.31 304 TYR A O 1
ATOM 2411 N N . LYS A 1 305 ? 0.287 2.965 21.408 1.00 94.94 305 LYS A N 1
ATOM 2412 C CA . LYS A 1 305 ? -0.541 3.297 22.560 1.00 94.94 305 LYS A CA 1
ATOM 2413 C C . LYS A 1 305 ? -1.580 4.353 22.199 1.00 94.94 305 LYS A C 1
ATOM 2415 O O . LYS A 1 305 ? -2.726 4.212 22.611 1.00 94.94 305 LYS A O 1
ATOM 2420 N N . GLN A 1 306 ? -1.215 5.360 21.401 1.00 95.25 306 GLN A N 1
ATOM 2421 C CA . GLN A 1 306 ? -2.154 6.378 20.929 1.00 95.25 306 GLN A CA 1
ATOM 2422 C C . GLN A 1 306 ? -3.338 5.756 20.182 1.00 95.25 306 GLN A C 1
ATOM 2424 O O . GLN A 1 306 ? -4.486 6.058 20.498 1.00 95.25 306 GLN A O 1
ATOM 2429 N N . ILE A 1 307 ? -3.067 4.840 19.249 1.00 97.06 307 ILE A N 1
ATOM 2430 C CA . ILE A 1 307 ? -4.107 4.155 18.472 1.00 97.06 307 ILE A CA 1
ATOM 2431 C C . ILE A 1 307 ? -4.924 3.232 19.378 1.00 97.06 307 ILE A C 1
ATOM 2433 O O . ILE A 1 307 ? -6.146 3.346 19.443 1.00 97.06 307 ILE A O 1
ATOM 2437 N N . ILE A 1 308 ? -4.260 2.348 20.126 1.00 98.06 308 ILE A N 1
ATOM 2438 C CA . ILE A 1 308 ? -4.936 1.350 20.959 1.00 98.06 308 ILE A CA 1
ATOM 2439 C C . ILE A 1 308 ? -5.832 2.006 22.006 1.00 98.06 308 ILE A C 1
ATOM 2441 O O . ILE A 1 308 ? -6.978 1.589 22.161 1.00 98.06 308 ILE A O 1
ATOM 2445 N N . TYR A 1 309 ? -5.371 3.044 22.700 1.00 98.00 309 TYR A N 1
ATOM 2446 C CA . TYR A 1 309 ? -6.174 3.654 23.756 1.00 98.00 309 TYR A CA 1
ATOM 2447 C C . TYR A 1 309 ? -7.267 4.592 23.250 1.00 98.00 309 TYR A C 1
ATOM 2449 O O . TYR A 1 309 ? -8.298 4.721 23.912 1.00 98.00 309 TYR A O 1
ATOM 2457 N N . TYR A 1 310 ? -7.124 5.146 22.046 1.00 98.00 310 TYR A N 1
ATOM 2458 C CA . TYR A 1 310 ? -8.256 5.755 21.354 1.00 98.00 310 TYR A CA 1
ATOM 2459 C C . TYR A 1 310 ? -9.336 4.701 21.052 1.00 98.00 310 TYR A C 1
ATOM 2461 O O . TYR A 1 310 ? -10.517 4.920 21.319 1.00 98.00 310 TYR A O 1
ATOM 2469 N N . LEU A 1 311 ? -8.947 3.519 20.557 1.00 98.56 311 LEU A N 1
ATOM 2470 C CA . LEU A 1 311 ? -9.883 2.416 20.305 1.00 98.56 311 LEU A CA 1
ATOM 2471 C C . LEU A 1 311 ? -10.504 1.872 21.606 1.00 98.56 311 LEU A C 1
ATOM 2473 O O . LEU A 1 311 ? -11.683 1.520 21.621 1.00 98.56 311 LEU A O 1
ATOM 2477 N N . VAL A 1 312 ? -9.756 1.850 22.716 1.00 98.69 312 VAL A N 1
ATOM 2478 C CA . VAL A 1 312 ? -10.295 1.535 24.053 1.00 98.69 312 VAL A CA 1
ATOM 2479 C C . VAL A 1 312 ? -11.363 2.548 24.456 1.00 98.69 312 VAL A C 1
ATOM 2481 O O . VAL A 1 312 ? -12.442 2.143 24.884 1.00 98.69 312 VAL A O 1
ATOM 2484 N N . ALA A 1 313 ? -11.100 3.846 24.296 1.00 98.50 313 ALA A N 1
ATOM 2485 C CA . ALA A 1 313 ? -12.069 4.895 24.598 1.00 98.50 313 ALA A CA 1
ATOM 2486 C C . ALA A 1 313 ? -13.346 4.745 23.750 1.00 98.50 313 ALA A C 1
ATOM 2488 O O . ALA A 1 313 ? -14.459 4.772 24.284 1.00 98.50 313 ALA A O 1
ATOM 2489 N N . TYR A 1 314 ? -13.200 4.461 22.452 1.00 98.38 314 TYR A N 1
ATOM 2490 C CA . TYR A 1 314 ? -14.329 4.146 21.575 1.00 98.38 314 TYR A CA 1
ATOM 2491 C C . TYR A 1 314 ? -15.120 2.919 22.067 1.00 98.38 314 TYR A C 1
ATOM 2493 O O . TYR A 1 314 ? -16.343 2.981 22.198 1.00 98.38 314 TYR A O 1
ATOM 2501 N N . GLN A 1 315 ? -14.446 1.814 22.402 1.00 98.56 315 GLN A N 1
ATOM 2502 C CA . GLN A 1 315 ? -15.090 0.592 22.900 1.00 98.56 315 GLN A CA 1
ATOM 2503 C C . GLN A 1 315 ? -15.857 0.830 24.209 1.00 98.56 315 GLN A C 1
ATOM 2505 O O . GLN A 1 315 ? -16.975 0.337 24.374 1.00 98.56 315 GLN A O 1
ATOM 2510 N N . LEU A 1 316 ? -15.273 1.573 25.150 1.00 98.44 316 LEU A N 1
ATOM 2511 C CA . LEU A 1 316 ? -15.897 1.874 26.440 1.00 98.44 316 LEU A CA 1
ATOM 2512 C C . LEU A 1 316 ? -17.099 2.815 26.287 1.00 98.44 316 LEU A C 1
ATOM 2514 O O . LEU A 1 316 ? -18.111 2.606 26.955 1.00 98.44 316 LEU A O 1
ATOM 2518 N N . SER A 1 317 ? -17.031 3.773 25.358 1.00 97.94 317 SER A N 1
ATOM 2519 C CA . SER A 1 317 ? -18.158 4.662 25.027 1.00 97.94 317 SER A CA 1
ATOM 2520 C C . SER A 1 317 ? -19.356 3.916 24.431 1.00 97.94 317 SER A C 1
ATOM 2522 O O . SER A 1 317 ? -20.498 4.326 24.597 1.00 97.94 317 SER A O 1
ATOM 2524 N N . ASN A 1 318 ? -19.105 2.800 23.743 1.00 96.44 318 ASN A N 1
ATOM 2525 C CA . ASN A 1 318 ? -20.141 1.960 23.135 1.00 96.44 318 ASN A CA 1
ATOM 2526 C C . ASN A 1 318 ? -20.522 0.748 24.003 1.00 96.44 318 ASN A C 1
ATOM 2528 O O . ASN A 1 318 ? -21.258 -0.136 23.562 1.00 96.44 318 ASN A O 1
ATOM 2532 N N . THR A 1 319 ? -20.008 0.670 25.232 1.00 96.56 319 THR A N 1
ATOM 2533 C CA . THR A 1 319 ? -20.362 -0.391 26.178 1.00 96.56 319 THR A CA 1
ATOM 2534 C C . THR A 1 319 ? -21.686 -0.055 26.868 1.00 96.56 319 THR A C 1
ATOM 2536 O O . THR A 1 319 ? -21.930 1.091 27.227 1.00 96.56 319 THR A O 1
ATOM 2539 N N . ASP A 1 320 ? -22.549 -1.056 27.068 1.00 95.38 320 ASP A N 1
ATOM 2540 C CA . ASP A 1 320 ? -23.783 -0.892 27.844 1.00 95.38 320 ASP A CA 1
ATOM 2541 C C . ASP A 1 320 ? -23.466 -0.810 29.346 1.00 95.38 320 ASP A C 1
ATOM 2543 O O . ASP A 1 320 ? -22.982 -1.775 29.953 1.00 95.38 320 ASP A O 1
ATOM 2547 N N . TRP A 1 321 ? -23.756 0.347 29.941 1.00 96.00 321 TRP A N 1
ATOM 2548 C CA . TRP A 1 321 ? -23.545 0.628 31.361 1.00 96.00 321 TRP A CA 1
ATOM 2549 C C . TRP A 1 321 ? -24.825 0.515 32.200 1.00 96.00 321 TRP A C 1
ATOM 2551 O O . TRP A 1 321 ? -24.861 0.979 33.336 1.00 96.00 321 TRP A O 1
ATOM 2561 N N . GLY A 1 322 ? -25.871 -0.141 31.686 1.00 90.06 322 GLY A N 1
ATOM 2562 C CA . GLY A 1 322 ? -27.104 -0.387 32.437 1.00 90.06 322 GLY A CA 1
ATOM 2563 C C . GLY A 1 322 ? -28.057 0.809 32.467 1.00 90.06 322 GLY A C 1
ATOM 2564 O O . GLY A 1 322 ? -28.796 0.974 33.435 1.00 90.06 322 GLY A O 1
ATOM 2565 N N . GLY A 1 323 ? -28.053 1.619 31.405 1.00 86.75 323 GLY A N 1
ATOM 2566 C CA . GLY A 1 323 ? -28.937 2.778 31.226 1.00 86.75 323 GLY A CA 1
ATOM 2567 C C . GLY A 1 323 ? -28.232 4.133 31.277 1.00 86.75 323 GLY A C 1
ATOM 2568 O O . GLY A 1 323 ? -28.784 5.101 30.761 1.00 86.75 323 GLY A O 1
ATOM 2569 N N . GLU A 1 324 ? -27.017 4.188 31.822 1.00 90.50 324 GLU A N 1
ATOM 2570 C CA . GLU A 1 324 ? -26.158 5.374 31.766 1.00 90.50 324 GLU A CA 1
ATOM 2571 C C . GLU A 1 324 ? -25.487 5.480 30.393 1.00 90.50 324 GLU A C 1
ATOM 2573 O O . GLU A 1 324 ? -24.999 4.482 29.849 1.00 90.50 324 GLU A O 1
ATOM 2578 N N . LYS A 1 325 ? -25.435 6.691 29.833 1.00 94.44 325 LYS A N 1
ATOM 2579 C CA . LYS A 1 325 ? -24.676 6.960 28.611 1.00 94.44 325 LYS A CA 1
ATOM 2580 C C . LYS A 1 325 ? -23.325 7.553 28.994 1.00 94.44 325 LYS A C 1
ATOM 2582 O O . LYS A 1 325 ? -23.254 8.640 29.555 1.00 94.44 325 LYS A O 1
ATOM 2587 N N . LEU A 1 326 ? -22.259 6.819 28.689 1.00 97.19 326 LEU A N 1
ATOM 2588 C CA . LEU A 1 326 ? -20.889 7.208 28.997 1.00 97.19 326 LEU A CA 1
ATOM 2589 C C . LEU A 1 326 ? -20.161 7.610 27.715 1.00 97.19 326 LEU A C 1
ATOM 2591 O O . LEU A 1 326 ? -20.082 6.821 26.778 1.00 97.19 326 LEU A O 1
ATOM 2595 N N . THR A 1 327 ? -19.574 8.801 27.704 1.00 98.06 327 THR A N 1
ATOM 2596 C CA . THR A 1 327 ? -18.591 9.205 26.698 1.00 98.06 327 THR A CA 1
ATOM 2597 C C . THR A 1 327 ? -17.197 9.081 27.297 1.00 98.06 327 THR A C 1
ATOM 2599 O O . THR A 1 327 ? -16.914 9.652 28.350 1.00 98.06 327 THR A O 1
ATOM 2602 N N . VAL A 1 328 ? -16.320 8.342 26.621 1.00 98.31 328 VAL A N 1
ATOM 2603 C CA . VAL A 1 328 ? -14.912 8.182 26.988 1.00 98.31 328 VAL A CA 1
ATOM 2604 C C . VAL A 1 328 ? -14.038 8.722 25.864 1.00 98.31 328 VAL A C 1
ATOM 2606 O O . VAL A 1 328 ? -14.188 8.325 24.708 1.00 98.31 328 VAL A O 1
ATOM 2609 N N . THR A 1 329 ? -13.098 9.598 26.202 1.00 97.62 329 THR A N 1
ATOM 2610 C CA . THR A 1 329 ? -12.048 10.068 25.287 1.00 97.62 329 THR A CA 1
ATOM 2611 C C . THR A 1 329 ? -10.671 9.735 25.842 1.00 97.62 329 THR A C 1
ATOM 2613 O O . THR A 1 329 ? -10.519 9.450 27.029 1.00 97.62 329 THR A O 1
ATOM 2616 N N . TYR A 1 330 ? -9.658 9.734 24.976 1.00 97.31 330 TYR A N 1
ATOM 2617 C CA . TYR A 1 330 ? -8.284 9.434 25.358 1.00 97.31 330 TYR A CA 1
ATOM 2618 C C . TYR A 1 330 ? -7.344 10.577 24.977 1.00 97.31 330 TYR A C 1
ATOM 2620 O O . TYR A 1 330 ? -7.270 10.965 23.810 1.00 97.31 330 TYR A O 1
ATOM 2628 N N . SER A 1 331 ? -6.589 11.077 25.953 1.00 95.25 331 SER A N 1
ATOM 2629 C CA . SER A 1 331 ? -5.485 12.014 25.734 1.00 95.25 331 SER A CA 1
ATOM 2630 C C . SER A 1 331 ? -4.462 11.931 26.862 1.00 95.25 331 SER A C 1
ATOM 2632 O O . SER A 1 331 ? -4.812 11.649 28.000 1.00 95.25 331 SER A O 1
ATOM 2634 N N . GLU A 1 332 ? -3.184 12.167 26.551 1.00 92.12 332 GLU A N 1
ATOM 2635 C CA . GLU A 1 332 ? -2.099 12.281 27.545 1.00 92.12 332 GLU A CA 1
ATOM 2636 C C . GLU A 1 332 ? -1.993 11.103 28.543 1.00 92.12 332 GLU A C 1
ATOM 2638 O O . GLU A 1 332 ? -1.624 11.283 29.701 1.00 92.12 332 GLU A O 1
ATOM 2643 N N . ASN A 1 333 ? -2.253 9.868 28.090 1.00 95.62 333 ASN A N 1
ATOM 2644 C CA . ASN A 1 333 ? -2.318 8.658 28.930 1.00 95.62 333 ASN A CA 1
ATOM 2645 C C . ASN A 1 333 ? -3.462 8.667 29.962 1.00 95.62 333 ASN A C 1
ATOM 2647 O O . ASN A 1 333 ? -3.352 8.043 31.019 1.00 95.62 333 ASN A O 1
ATOM 2651 N N . ILE A 1 334 ? -4.561 9.361 29.676 1.00 97.88 334 ILE A N 1
ATOM 2652 C CA . ILE A 1 334 ? -5.747 9.428 30.530 1.00 97.88 334 ILE A CA 1
ATOM 2653 C C . ILE A 1 334 ? -6.982 9.085 29.696 1.00 97.88 334 ILE A C 1
ATOM 2655 O O . ILE A 1 334 ? -7.151 9.579 28.581 1.00 97.88 334 ILE A O 1
ATOM 2659 N N . LEU A 1 335 ? -7.841 8.222 30.241 1.00 98.62 335 LEU A N 1
ATOM 2660 C CA . LEU A 1 335 ? -9.214 8.057 29.775 1.00 98.62 335 LEU A CA 1
ATOM 2661 C C . LEU A 1 335 ? -10.102 9.042 30.536 1.00 98.62 335 LEU A C 1
ATOM 2663 O O . LEU A 1 335 ? -10.288 8.893 31.745 1.00 98.62 335 LEU A O 1
ATOM 2667 N N . HIS A 1 336 ? -10.644 10.026 29.827 1.00 98.50 336 HIS A N 1
ATOM 2668 C CA . HIS A 1 336 ? -11.572 11.009 30.372 1.00 98.50 336 HIS A CA 1
ATOM 2669 C C . HIS A 1 336 ? -12.995 10.490 30.206 1.00 98.50 336 HIS A C 1
ATOM 2671 O O . HIS A 1 336 ? -13.447 10.276 29.081 1.00 98.50 336 HIS A O 1
ATOM 2677 N N . CYS A 1 337 ? -13.690 10.267 31.316 1.00 98.56 337 CYS A N 1
ATOM 2678 C CA . CYS A 1 337 ? -15.020 9.670 31.338 1.00 98.56 337 CYS A CA 1
ATOM 2679 C C . CYS A 1 337 ? -16.059 10.720 31.739 1.00 98.56 337 CYS A C 1
ATOM 2681 O O . CYS A 1 337 ? -15.921 11.361 32.781 1.00 98.56 337 CYS A O 1
ATOM 2683 N N . VAL A 1 338 ? -17.108 10.882 30.931 1.00 98.31 338 VAL A N 1
ATOM 2684 C CA . VAL A 1 338 ? -18.216 11.816 31.173 1.00 98.31 338 VAL A CA 1
ATOM 2685 C C . VAL A 1 338 ? -19.541 11.079 31.020 1.00 98.31 338 VAL A C 1
ATOM 2687 O O . VAL A 1 338 ? -19.805 10.490 29.971 1.00 98.31 338 VAL A O 1
ATOM 2690 N N . VAL A 1 339 ? -20.367 11.113 32.063 1.00 96.19 339 VAL A N 1
ATOM 2691 C CA . VAL A 1 339 ? -21.734 10.573 32.052 1.00 96.19 339 VAL A CA 1
ATOM 2692 C C . VAL A 1 339 ? -22.685 11.663 31.555 1.00 96.19 339 VAL A C 1
ATOM 2694 O O . VAL A 1 339 ? -22.595 12.803 32.017 1.00 96.19 339 VAL A O 1
ATOM 2697 N N . GLU A 1 340 ? -23.546 11.330 30.593 1.00 89.50 340 GLU A N 1
ATOM 2698 C CA . GLU A 1 340 ? -24.518 12.257 29.983 1.00 89.50 340 GLU A CA 1
ATOM 2699 C C . GLU A 1 340 ? -25.847 12.380 30.733 1.00 89.50 340 GLU A C 1
ATOM 2701 O O . GLU A 1 340 ? -26.391 11.341 31.170 1.00 89.50 340 GLU A O 1
#

Radius of gyration: 26.02 Å; chains: 1; bounding box: 64×42×80 Å